Protein AF-A0A183ERB0-F1 (afdb_monomer_lite)

Foldseek 3Di:
DDDDDDDPDPDPPDPPPPPPPPPPPDQVLLVVLVCVLQVPADQVDDQDPDQFFWWKWKWFDALFDTFKIKTARQSSADDCVSRVNDFKHWAWPVSHHDDDQFQPQAPDPDRDLPDTGTWIAGNRRMIIDGRPDGGHGDDDDDVPVCVPDPPVCSRVVSLVRSVVRRVVSCVVFDWDDWDDDPRMIMTIGGD

Radius of gyration: 27.48 Å; chains: 1; bounding box: 58×86×71 Å

Structure (mmCIF, N/CA/C/O backbone):
data_AF-A0A183ERB0-F1
#
_entry.id   AF-A0A183ERB0-F1
#
loop_
_atom_site.group_PDB
_atom_site.id
_atom_site.type_symbol
_atom_site.label_atom_id
_atom_site.label_alt_id
_atom_site.label_comp_id
_atom_site.label_asym_id
_atom_site.label_entity_id
_atom_site.label_seq_id
_atom_site.pdbx_PDB_ins_code
_atom_site.Cartn_x
_atom_site.Cartn_y
_atom_site.Cartn_z
_atom_site.occupancy
_atom_site.B_iso_or_equiv
_atom_site.auth_seq_id
_atom_site.auth_comp_id
_atom_site.auth_asym_id
_atom_site.auth_atom_id
_atom_site.pdbx_PDB_model_num
ATOM 1 N N . MET A 1 1 ? 9.919 -70.212 50.934 1.00 45.69 1 MET A N 1
ATOM 2 C CA . MET A 1 1 ? 9.800 -68.763 51.203 1.00 45.69 1 MET A CA 1
ATOM 3 C C . MET A 1 1 ? 9.423 -68.079 49.900 1.00 45.69 1 MET A C 1
ATOM 5 O O . MET A 1 1 ? 10.079 -68.355 48.908 1.00 45.69 1 MET A O 1
ATOM 9 N N . GLY A 1 2 ? 8.375 -67.248 49.912 1.00 49.53 2 GLY A N 1
ATOM 10 C CA . GLY A 1 2 ? 8.016 -66.344 48.812 1.00 49.53 2 GLY A CA 1
ATOM 11 C C . GLY A 1 2 ? 6.771 -66.735 48.007 1.00 49.53 2 GLY A C 1
ATOM 12 O O . GLY A 1 2 ? 6.890 -67.055 46.834 1.00 49.53 2 GLY A O 1
ATOM 13 N N . GLN A 1 3 ? 5.574 -66.689 48.608 1.00 47.47 3 GLN A N 1
ATOM 14 C CA . GLN A 1 3 ? 4.345 -66.528 47.820 1.00 47.47 3 GLN A CA 1
ATOM 15 C C . GLN A 1 3 ? 4.243 -65.048 47.431 1.00 47.47 3 GLN A C 1
ATOM 17 O O . GLN A 1 3 ? 4.194 -64.180 48.302 1.00 47.47 3 GLN A O 1
ATOM 22 N N . SER A 1 4 ? 4.266 -64.756 46.132 1.00 46.84 4 SER A N 1
ATOM 23 C CA . SER A 1 4 ? 4.098 -63.404 45.599 1.00 46.84 4 SER A CA 1
ATOM 24 C C . SER A 1 4 ? 2.651 -62.948 45.786 1.00 46.84 4 SER A C 1
ATOM 26 O O . SER A 1 4 ? 1.748 -63.403 45.090 1.00 46.84 4 SER A O 1
ATOM 28 N N . VAL A 1 5 ? 2.433 -62.048 46.742 1.00 54.84 5 VAL A N 1
ATOM 29 C CA . VAL A 1 5 ? 1.151 -61.370 46.954 1.00 54.84 5 VAL A CA 1
ATOM 30 C C . VAL A 1 5 ? 0.999 -60.296 45.876 1.00 54.84 5 VAL A C 1
ATOM 32 O O . VAL A 1 5 ? 1.752 -59.324 45.852 1.00 54.84 5 VAL A O 1
ATOM 35 N N . VAL A 1 6 ? 0.045 -60.473 44.963 1.00 53.81 6 VAL A N 1
ATOM 36 C CA . VAL A 1 6 ? -0.300 -59.464 43.951 1.00 53.81 6 VAL A CA 1
ATOM 37 C C . VAL A 1 6 ? -1.185 -58.409 44.616 1.00 53.81 6 VAL A C 1
ATOM 39 O O . VAL A 1 6 ? -2.362 -58.647 44.875 1.00 53.81 6 VAL A O 1
ATOM 42 N N . VAL A 1 7 ? -0.613 -57.246 44.930 1.00 55.50 7 VAL A N 1
ATOM 43 C CA . VAL A 1 7 ? -1.358 -56.099 45.466 1.00 55.50 7 VAL A CA 1
ATOM 44 C C . VAL A 1 7 ? -2.024 -55.365 44.299 1.00 55.50 7 VAL A C 1
ATOM 46 O O . VAL A 1 7 ? -1.358 -54.684 43.522 1.00 55.50 7 VAL A O 1
ATOM 49 N N . LEU A 1 8 ? -3.343 -55.510 44.162 1.00 52.72 8 LEU A N 1
ATOM 50 C CA . LEU A 1 8 ? -4.163 -54.710 43.247 1.00 52.72 8 LEU A CA 1
ATOM 51 C C . LEU A 1 8 ? -4.245 -53.271 43.779 1.00 52.72 8 LEU A C 1
ATOM 53 O O . LEU A 1 8 ? -5.057 -52.961 44.648 1.00 52.72 8 LEU A O 1
ATOM 57 N N . VAL A 1 9 ? -3.383 -52.386 43.276 1.00 56.50 9 VAL A N 1
ATOM 58 C CA . VAL A 1 9 ? -3.486 -50.945 43.540 1.00 56.50 9 VAL A CA 1
ATOM 59 C C . VAL A 1 9 ? -4.636 -50.399 42.695 1.00 56.50 9 VAL A C 1
ATOM 61 O O . VAL A 1 9 ? -4.497 -50.194 41.491 1.00 56.50 9 VAL A O 1
ATOM 64 N N . LEU A 1 10 ? -5.795 -50.194 43.321 1.00 57.84 10 LEU A N 1
ATOM 65 C CA . LEU A 1 10 ? -6.912 -49.469 42.720 1.00 57.84 10 LEU A CA 1
ATOM 66 C C . LEU A 1 10 ? -6.497 -48.001 42.555 1.00 57.84 10 LEU A C 1
ATOM 68 O O . LEU A 1 10 ? -6.514 -47.233 43.515 1.00 57.84 10 LEU A O 1
ATOM 72 N N . VAL A 1 11 ? -6.089 -47.616 41.346 1.00 60.00 11 VAL A N 1
ATOM 73 C CA . VAL A 1 11 ? -5.881 -46.206 40.997 1.00 60.00 11 VAL A CA 1
ATOM 74 C C . VAL A 1 11 ? -7.259 -45.537 41.010 1.00 60.00 11 VAL A C 1
ATOM 76 O O . VAL A 1 11 ? -8.134 -45.969 40.254 1.00 60.00 11 VAL A O 1
ATOM 79 N N . PRO A 1 12 ? -7.507 -44.524 41.860 1.00 57.97 12 PRO A N 1
ATOM 80 C CA . PRO A 1 12 ? -8.784 -43.834 41.853 1.00 57.97 12 PRO A CA 1
ATOM 81 C C . PRO A 1 12 ? -8.959 -43.164 40.488 1.00 57.97 12 PRO A C 1
ATOM 83 O O . PRO A 1 12 ? -8.101 -42.398 40.048 1.00 57.97 12 PRO A O 1
ATOM 86 N N . LEU A 1 13 ? -10.064 -43.481 39.809 1.00 60.47 13 LEU A N 1
ATOM 87 C CA . LEU A 1 13 ? -10.505 -42.795 38.598 1.00 60.47 13 LEU A CA 1
ATOM 88 C C . LEU A 1 13 ?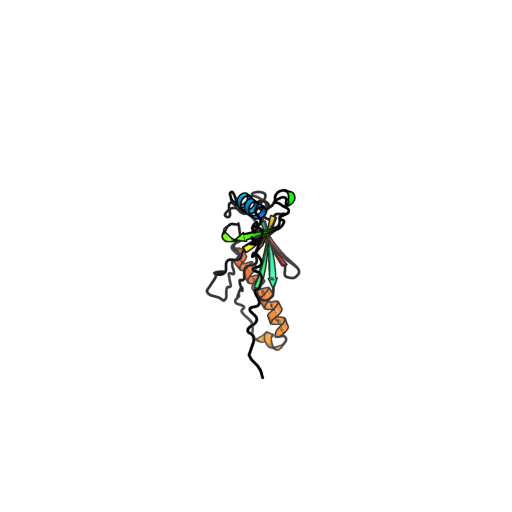 -10.775 -41.333 38.963 1.00 60.47 13 LEU A C 1
ATOM 90 O O . LEU A 1 13 ? -11.863 -40.984 39.418 1.00 60.47 13 LEU A O 1
ATOM 94 N N . VAL A 1 14 ? -9.763 -40.480 38.814 1.00 63.75 14 VAL A N 1
ATOM 95 C CA . VAL A 1 14 ? -9.941 -39.031 38.888 1.00 63.75 14 VAL A CA 1
ATOM 96 C C . VAL A 1 14 ? -10.914 -38.669 37.765 1.00 63.75 14 VAL A C 1
ATOM 98 O O . VAL A 1 14 ? -10.632 -39.009 36.611 1.00 63.75 14 VAL A O 1
ATOM 101 N N . PRO A 1 15 ? -12.063 -38.029 38.052 1.00 60.25 15 PRO A N 1
ATOM 102 C CA . PRO A 1 15 ? -12.951 -37.578 36.998 1.00 60.25 15 PRO A CA 1
ATOM 103 C C . PRO A 1 15 ? -12.151 -36.610 36.134 1.00 60.25 15 PRO A C 1
ATOM 105 O O . PRO A 1 15 ? -11.684 -35.574 36.608 1.00 60.25 15 PRO A O 1
ATOM 108 N N . MET A 1 16 ? -11.933 -37.000 34.879 1.00 61.81 16 MET A N 1
ATOM 109 C CA . MET A 1 16 ? -11.307 -36.169 33.865 1.00 61.81 16 MET A CA 1
ATOM 110 C C . MET A 1 16 ? -12.234 -34.972 33.667 1.00 61.81 16 MET A C 1
ATOM 112 O O . MET A 1 16 ? -13.206 -35.038 32.919 1.00 61.81 16 MET A O 1
ATOM 116 N N . VAL A 1 17 ? -11.992 -33.904 34.426 1.00 61.19 17 VAL A N 1
ATOM 117 C CA . VAL A 1 17 ? -12.661 -32.626 34.230 1.00 61.19 17 VAL A CA 1
ATOM 118 C C . VAL A 1 17 ? -12.329 -32.232 32.799 1.00 61.19 17 VAL A C 1
ATOM 120 O O . VAL A 1 17 ? -11.176 -31.936 32.486 1.00 61.19 17 VAL A O 1
ATOM 123 N N . LEU A 1 18 ? -13.329 -32.315 31.919 1.00 60.84 18 LEU A N 1
ATOM 124 C CA . LEU A 1 18 ? -13.285 -31.768 30.572 1.00 60.84 18 LEU A CA 1
ATOM 125 C C . LEU A 1 18 ? -13.071 -30.265 30.727 1.00 60.84 18 LEU A C 1
ATOM 127 O O . LEU A 1 18 ? -14.018 -29.488 30.828 1.00 60.84 18 LEU A O 1
ATOM 131 N N . PHE A 1 19 ? -11.806 -29.863 30.801 1.00 58.88 19 PHE A N 1
ATOM 132 C CA . PHE A 1 19 ? -11.408 -28.481 30.640 1.00 58.88 19 PHE A CA 1
ATOM 133 C C . PHE A 1 19 ? -11.658 -28.174 29.167 1.00 58.88 19 PHE A C 1
ATOM 135 O O . PHE A 1 19 ? -10.799 -28.393 28.313 1.00 58.88 19 PHE A O 1
ATOM 142 N N . ALA A 1 20 ? -12.894 -27.782 28.852 1.00 60.56 20 ALA A N 1
ATOM 143 C CA . ALA A 1 20 ? -13.205 -27.211 27.558 1.00 60.56 20 ALA A CA 1
ATOM 144 C C . ALA A 1 20 ? -12.228 -26.040 27.384 1.00 60.56 20 ALA A C 1
ATOM 146 O O . ALA A 1 20 ? -12.222 -25.145 28.239 1.00 60.56 20 ALA A O 1
ATOM 147 N N . PRO A 1 21 ? -11.345 -26.060 26.368 1.00 63.56 21 PRO A N 1
ATOM 148 C CA . PRO A 1 21 ? -10.494 -24.912 26.121 1.00 63.56 21 PRO A CA 1
ATOM 149 C C . PRO A 1 21 ? -11.417 -23.697 25.985 1.00 63.56 21 PRO A C 1
ATOM 151 O O . PRO A 1 21 ? -12.475 -23.827 25.355 1.00 63.56 21 PRO A O 1
ATOM 154 N N . PRO A 1 22 ? -11.083 -22.552 26.611 1.00 63.12 22 PRO A N 1
ATOM 155 C CA . PRO A 1 22 ? -11.877 -21.347 26.442 1.00 63.12 22 PRO A CA 1
ATOM 156 C C . PRO A 1 22 ? -12.065 -21.144 24.945 1.00 63.12 22 PRO A C 1
ATOM 158 O O . PRO A 1 22 ? -11.090 -21.225 24.192 1.00 63.12 22 PRO A O 1
ATOM 161 N N . ALA A 1 23 ? -13.325 -20.987 24.527 1.00 60.03 23 ALA A N 1
ATOM 162 C CA . ALA A 1 23 ? -13.670 -20.742 23.140 1.00 60.03 23 ALA A CA 1
ATOM 163 C C . ALA A 1 23 ? -12.707 -19.676 22.622 1.00 60.03 23 ALA A C 1
ATOM 165 O O . ALA A 1 23 ? -12.628 -18.579 23.179 1.00 60.03 23 ALA A O 1
ATOM 166 N N . ALA A 1 24 ? -11.895 -20.049 21.635 1.00 54.28 24 ALA A N 1
ATOM 167 C CA . ALA A 1 24 ? -10.991 -19.120 21.000 1.00 54.28 24 ALA A CA 1
ATOM 168 C C . ALA A 1 24 ? -11.877 -18.103 20.283 1.00 54.28 24 ALA A C 1
ATOM 170 O O . ALA A 1 24 ? -12.305 -18.333 19.153 1.00 54.28 24 ALA A O 1
ATOM 171 N N . ASN A 1 25 ? -12.198 -17.003 20.965 1.00 58.84 25 ASN A N 1
ATOM 172 C CA . ASN A 1 25 ? -12.694 -15.810 20.315 1.00 58.84 25 ASN A CA 1
ATOM 173 C C 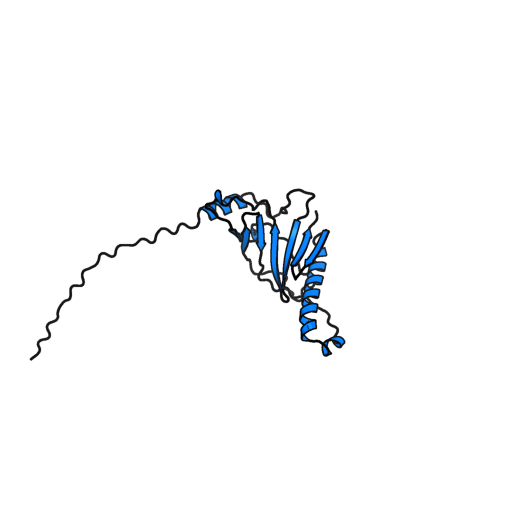. ASN A 1 25 ? -11.573 -15.389 19.366 1.00 58.84 25 ASN A C 1
ATOM 175 O O . ASN A 1 25 ? -10.609 -14.733 19.762 1.00 58.84 25 ASN A O 1
ATOM 179 N N . GLY A 1 26 ? -11.683 -15.804 18.101 1.00 60.94 26 GLY A N 1
ATOM 180 C CA . GLY A 1 26 ? -11.059 -15.060 17.020 1.00 60.94 26 GLY A CA 1
ATOM 181 C C . GLY A 1 26 ? -11.400 -13.587 17.230 1.00 60.94 26 GLY A C 1
ATOM 182 O O . GLY A 1 26 ? -12.458 -13.275 17.775 1.00 60.94 26 GLY A O 1
ATOM 183 N N . ASN A 1 27 ? -10.472 -12.693 16.901 1.00 77.19 27 ASN A N 1
ATOM 184 C CA . ASN A 1 27 ? -10.635 -11.268 17.159 1.00 77.19 27 ASN A CA 1
ATOM 185 C C . ASN A 1 27 ? -11.832 -10.720 16.351 1.00 77.19 27 ASN A C 1
ATOM 187 O O . ASN A 1 27 ? -11.671 -10.283 15.212 1.00 77.19 27 ASN A O 1
ATOM 191 N N . GLU A 1 28 ? -13.035 -10.820 16.921 1.00 87.44 28 GLU A N 1
ATOM 192 C CA . GLU A 1 28 ? -14.315 -10.486 16.291 1.00 87.44 28 GLU A CA 1
ATOM 193 C C . GLU A 1 28 ? -14.345 -9.009 15.899 1.00 87.44 28 GLU A C 1
ATOM 195 O O . GLU A 1 28 ? -14.844 -8.654 14.834 1.00 87.44 28 GLU A O 1
ATOM 200 N N . ASP A 1 29 ? -13.694 -8.157 16.694 1.00 89.38 29 ASP A N 1
ATOM 201 C CA . ASP A 1 29 ? -13.529 -6.739 16.392 1.00 89.38 29 ASP A CA 1
ATOM 202 C C . ASP A 1 29 ? -12.700 -6.510 15.121 1.00 89.38 29 ASP A C 1
ATOM 204 O O . ASP A 1 29 ? -13.053 -5.661 14.301 1.00 89.38 29 ASP A O 1
ATOM 208 N N . ALA A 1 30 ? -11.629 -7.287 14.913 1.00 88.56 30 ALA A N 1
ATOM 209 C CA . ALA A 1 30 ? -10.817 -7.208 13.696 1.00 88.56 30 ALA A CA 1
ATOM 210 C C . ALA A 1 30 ? -11.561 -7.748 12.468 1.00 88.56 30 ALA A C 1
ATOM 212 O O . ALA A 1 30 ? -11.394 -7.217 11.371 1.00 88.56 30 ALA A O 1
ATOM 213 N N . LYS A 1 31 ? -12.396 -8.779 12.647 1.00 91.44 31 LYS A N 1
ATOM 214 C CA . LYS A 1 31 ? -13.271 -9.288 11.585 1.00 91.44 31 LYS A CA 1
ATOM 215 C C . LYS A 1 31 ? -14.304 -8.238 11.179 1.00 91.44 31 LYS A C 1
ATOM 217 O O . LYS A 1 31 ? -14.416 -7.925 10.001 1.00 91.44 31 LYS A O 1
ATOM 222 N N . ARG A 1 32 ? -14.999 -7.649 12.152 1.00 93.38 32 ARG A N 1
ATOM 223 C CA . ARG A 1 32 ? -15.969 -6.579 11.902 1.00 93.38 32 ARG A CA 1
ATOM 224 C C . ARG A 1 32 ? -15.316 -5.386 11.204 1.00 93.38 32 ARG A C 1
ATOM 226 O O . ARG A 1 32 ? -15.845 -4.902 10.215 1.00 93.38 32 ARG A O 1
ATOM 233 N N . LEU A 1 33 ? -14.135 -4.963 11.669 1.00 93.88 33 LEU A N 1
ATOM 234 C CA . LEU A 1 33 ? -13.357 -3.898 11.030 1.00 93.88 33 LEU A CA 1
ATOM 235 C C . LEU A 1 33 ? -13.035 -4.215 9.564 1.00 93.88 33 LEU A C 1
ATOM 237 O O . LEU A 1 33 ? -13.148 -3.347 8.702 1.00 93.88 33 LEU A O 1
ATOM 241 N N . TYR A 1 34 ? -12.606 -5.446 9.289 1.00 93.25 34 TYR A N 1
ATOM 242 C CA . TYR A 1 34 ? -12.294 -5.898 7.938 1.00 93.25 34 TYR A CA 1
ATOM 243 C C . TYR A 1 34 ? -13.509 -5.781 7.013 1.00 93.25 34 TYR A C 1
ATOM 245 O O . TYR A 1 34 ? -13.401 -5.212 5.925 1.00 93.25 34 TYR A O 1
ATOM 253 N N . ASP A 1 35 ? -14.657 -6.284 7.464 1.00 93.06 35 ASP A N 1
ATOM 254 C CA . ASP A 1 35 ? -15.897 -6.265 6.693 1.00 93.06 35 ASP A CA 1
ATOM 255 C C . ASP A 1 35 ? -16.388 -4.819 6.470 1.00 93.06 35 ASP A C 1
ATOM 257 O O . ASP A 1 35 ? -16.692 -4.441 5.335 1.00 93.06 35 ASP A O 1
ATOM 261 N N . ASP A 1 36 ? -16.364 -3.977 7.508 1.00 93.00 36 ASP A N 1
ATOM 262 C CA . ASP A 1 36 ? -16.796 -2.573 7.445 1.00 93.00 36 ASP A CA 1
ATOM 263 C C . ASP A 1 36 ? -15.926 -1.725 6.502 1.00 93.00 36 ASP A C 1
ATOM 265 O O . ASP A 1 36 ? -16.443 -0.895 5.747 1.00 93.00 36 ASP A O 1
ATOM 269 N N . LEU A 1 37 ? -14.603 -1.932 6.506 1.00 92.44 37 LEU A N 1
ATOM 270 C CA . LEU A 1 37 ? -13.686 -1.190 5.636 1.00 92.44 37 LEU A CA 1
ATOM 271 C C . LEU A 1 37 ? -13.785 -1.626 4.171 1.00 92.44 37 LEU A C 1
ATOM 273 O O . LEU A 1 37 ? -13.677 -0.785 3.276 1.00 92.44 37 LEU A O 1
ATOM 277 N N . LEU A 1 38 ? -13.967 -2.924 3.905 1.00 92.50 38 LEU A N 1
ATOM 278 C CA . LEU A 1 38 ? -13.846 -3.472 2.552 1.00 92.50 38 LEU A CA 1
ATOM 279 C C . LEU A 1 38 ? -15.170 -3.586 1.794 1.00 92.50 38 LEU A C 1
ATOM 281 O O . LEU A 1 38 ? -15.139 -3.599 0.564 1.00 92.50 38 LEU A O 1
ATOM 285 N N . VAL A 1 39 ? -16.326 -3.595 2.470 1.00 90.00 39 VAL A N 1
ATOM 286 C CA . VAL A 1 39 ? -17.644 -3.766 1.821 1.00 90.00 39 VAL A CA 1
ATOM 287 C C . VAL A 1 39 ? -17.912 -2.757 0.694 1.00 90.00 39 VAL A C 1
ATOM 289 O O . VAL A 1 39 ? -18.481 -3.111 -0.335 1.00 90.00 39 VAL A O 1
ATOM 292 N N . ASN A 1 40 ? -17.458 -1.510 0.850 1.00 86.69 40 ASN A N 1
ATOM 293 C CA . ASN A 1 40 ? -17.642 -0.431 -0.131 1.00 86.69 40 ASN A CA 1
ATOM 294 C C . ASN A 1 40 ? -16.318 0.069 -0.729 1.00 86.69 40 ASN A C 1
ATOM 296 O O . ASN A 1 40 ? -16.262 1.133 -1.360 1.00 86.69 40 ASN A O 1
ATOM 300 N N . TYR A 1 41 ? -15.231 -0.675 -0.528 1.00 91.94 41 TYR A N 1
ATOM 301 C CA . TYR A 1 41 ? -13.925 -0.275 -1.018 1.00 91.94 41 TYR A CA 1
ATOM 302 C C . TYR A 1 41 ? -13.776 -0.612 -2.505 1.00 91.94 41 TYR A C 1
ATOM 304 O O . TYR A 1 41 ? -13.778 -1.767 -2.923 1.00 91.94 41 TYR A O 1
ATOM 312 N N . ASN A 1 42 ? -13.613 0.417 -3.338 1.00 89.62 42 ASN A N 1
ATOM 313 C CA . ASN A 1 42 ? -13.355 0.232 -4.762 1.00 89.62 42 ASN A CA 1
ATOM 314 C C . ASN A 1 42 ? -11.848 0.259 -5.045 1.00 89.62 42 ASN A C 1
ATOM 316 O O . ASN A 1 42 ? -11.264 1.336 -5.183 1.00 89.62 42 ASN A O 1
ATOM 320 N N . LYS A 1 43 ? -11.251 -0.923 -5.223 1.00 88.50 43 LYS A N 1
ATOM 321 C CA . LYS A 1 43 ? -9.820 -1.093 -5.525 1.00 88.50 43 LYS A CA 1
ATOM 322 C C . LYS A 1 43 ? -9.347 -0.497 -6.848 1.00 88.50 43 LYS A C 1
ATOM 324 O O . LYS A 1 43 ? -8.156 -0.303 -7.030 1.00 88.50 43 LYS A O 1
ATOM 329 N N . HIS A 1 44 ? -10.249 -0.187 -7.779 1.00 86.12 44 HIS A N 1
ATOM 330 C CA . HIS A 1 44 ? -9.892 0.461 -9.047 1.00 86.12 44 HIS A CA 1
ATOM 331 C C . HIS A 1 44 ? -9.789 1.985 -8.911 1.00 86.12 44 HIS A C 1
ATOM 333 O O . HIS A 1 44 ? -9.372 2.677 -9.841 1.00 86.12 44 HIS A O 1
ATOM 339 N N . ARG A 1 45 ? -10.182 2.539 -7.758 1.00 84.94 45 ARG A N 1
ATOM 340 C CA . ARG A 1 45 ? -10.095 3.968 -7.469 1.00 84.94 45 ARG A CA 1
ATOM 341 C C . ARG A 1 45 ? -8.860 4.236 -6.623 1.00 84.94 45 ARG A C 1
ATOM 343 O O . ARG A 1 45 ? -8.732 3.730 -5.518 1.00 84.94 45 ARG A O 1
ATOM 350 N N . ARG A 1 46 ? -8.004 5.119 -7.129 1.00 84.38 46 ARG A N 1
ATOM 351 C CA . ARG A 1 46 ? -6.820 5.605 -6.423 1.00 84.38 46 ARG A CA 1
ATOM 352 C C . ARG A 1 46 ? -7.187 6.227 -5.059 1.00 84.38 46 ARG A C 1
ATOM 354 O O . ARG A 1 46 ? -8.190 6.952 -4.987 1.00 84.38 46 ARG A O 1
ATOM 361 N N . PRO A 1 47 ? -6.370 6.027 -4.012 1.00 84.88 47 PRO A N 1
ATOM 362 C CA . PRO A 1 47 ? -6.594 6.592 -2.687 1.00 84.88 47 PRO A CA 1
ATOM 363 C C . PRO A 1 47 ? -6.174 8.065 -2.618 1.00 84.88 47 PRO A C 1
ATOM 365 O O . P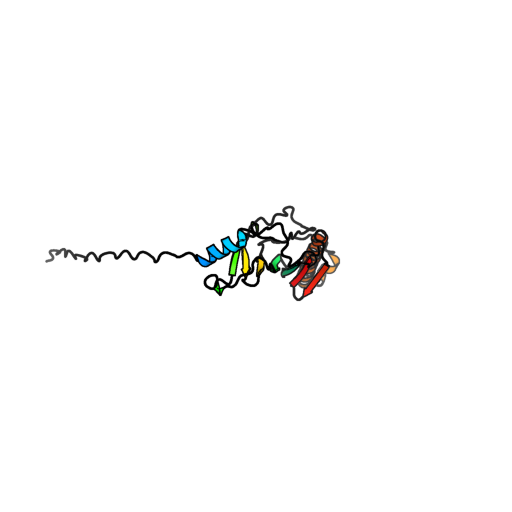RO A 1 47 ? -5.137 8.430 -2.076 1.00 84.88 47 PRO A O 1
ATOM 368 N N . THR A 1 48 ? -6.979 8.939 -3.219 1.00 82.44 48 THR A N 1
ATOM 369 C CA . THR A 1 48 ? -6.769 10.395 -3.180 1.00 82.44 48 THR A CA 1
ATOM 370 C C . THR A 1 48 ? -7.884 11.086 -2.405 1.00 82.44 48 THR A C 1
ATOM 372 O O . THR A 1 48 ? -9.050 10.751 -2.637 1.00 82.44 48 THR A O 1
ATOM 375 N N . PRO A 1 49 ? -7.582 12.127 -1.603 1.00 76.94 49 PRO A N 1
ATOM 376 C CA . PRO A 1 49 ? -8.613 12.958 -0.977 1.00 76.94 49 PRO A CA 1
ATOM 377 C C . PRO A 1 49 ? -9.472 13.714 -2.005 1.00 76.94 49 PRO A C 1
ATOM 379 O O . PRO A 1 49 ? -10.594 14.109 -1.711 1.00 76.94 49 PRO A O 1
ATOM 382 N N . GLY A 1 50 ? -8.960 13.917 -3.223 1.00 79.00 50 GLY A N 1
ATOM 383 C CA . GLY A 1 50 ? -9.669 14.608 -4.292 1.00 79.00 50 GLY A CA 1
ATOM 384 C C . GLY A 1 50 ? -9.009 14.423 -5.662 1.00 79.00 50 GLY A C 1
ATOM 385 O O . GLY A 1 50 ? -7.884 13.937 -5.751 1.00 79.00 50 GLY A O 1
ATOM 386 N N . PRO A 1 51 ? -9.682 14.839 -6.747 1.00 73.56 51 PRO A N 1
ATOM 387 C CA . PRO A 1 51 ? -9.282 14.538 -8.125 1.00 73.56 51 PRO A CA 1
ATOM 388 C C . PRO A 1 51 ? -8.006 15.247 -8.609 1.00 73.56 51 PRO A C 1
ATOM 390 O O . PRO A 1 51 ? -7.461 14.854 -9.639 1.00 73.56 51 PRO A O 1
ATOM 393 N N . ASN A 1 52 ? -7.551 16.285 -7.901 1.00 80.38 52 ASN A N 1
ATOM 394 C CA . ASN A 1 52 ? -6.368 17.082 -8.250 1.00 80.38 52 ASN A CA 1
ATOM 395 C C . ASN A 1 52 ? -5.195 16.871 -7.278 1.00 80.38 52 ASN A C 1
ATOM 397 O O . ASN A 1 52 ? -4.197 17.582 -7.363 1.00 80.38 52 ASN A O 1
ATOM 401 N N . ILE A 1 53 ? -5.314 15.924 -6.343 1.00 79.00 53 ILE A N 1
ATOM 402 C CA . ILE A 1 53 ? -4.279 15.652 -5.345 1.00 79.00 53 ILE A CA 1
ATOM 403 C C . ILE A 1 53 ? -3.521 14.393 -5.775 1.00 79.00 53 ILE A C 1
ATOM 405 O O . ILE A 1 53 ? -4.154 13.360 -6.005 1.00 79.00 53 ILE A O 1
ATOM 409 N N . PRO A 1 54 ? -2.187 14.449 -5.909 1.00 77.38 54 PRO A N 1
ATOM 410 C CA . PRO A 1 54 ? -1.403 13.277 -6.264 1.00 77.38 54 PRO A CA 1
ATOM 411 C C . PRO A 1 54 ? -1.246 12.318 -5.077 1.00 77.38 54 PRO A C 1
ATOM 413 O O . PRO A 1 54 ? -1.242 12.740 -3.920 1.00 77.38 54 PRO A O 1
ATOM 416 N N . VAL A 1 55 ? -1.052 11.027 -5.362 1.00 82.19 55 VAL A N 1
ATOM 417 C CA . VAL A 1 55 ? -0.694 10.037 -4.329 1.00 82.19 55 VAL A CA 1
ATOM 418 C C . VAL A 1 55 ? 0.813 9.958 -4.207 1.00 82.19 55 VAL A C 1
ATOM 420 O O . VAL A 1 55 ? 1.517 9.878 -5.212 1.00 82.19 55 VAL A O 1
ATOM 423 N N . THR A 1 56 ? 1.307 9.963 -2.973 1.00 82.44 56 THR A N 1
ATOM 424 C CA . THR A 1 56 ? 2.726 9.748 -2.688 1.00 82.44 56 THR A CA 1
ATOM 425 C C . THR A 1 56 ? 2.943 8.304 -2.261 1.00 82.44 56 THR A C 1
ATOM 427 O O . THR A 1 56 ? 2.378 7.861 -1.265 1.00 82.44 56 THR A O 1
ATOM 430 N N . ILE A 1 57 ? 3.783 7.596 -3.005 1.00 84.25 57 ILE A N 1
ATOM 431 C CA . ILE A 1 57 ? 4.227 6.234 -2.724 1.00 84.25 57 ILE A CA 1
ATOM 432 C C . ILE A 1 57 ? 5.683 6.307 -2.285 1.00 84.25 57 ILE A C 1
ATOM 434 O O . ILE A 1 57 ? 6.501 6.967 -2.920 1.00 84.25 57 ILE A O 1
ATOM 438 N N . LYS A 1 58 ? 6.025 5.625 -1.202 1.00 83.00 58 LYS A N 1
ATOM 439 C CA . LYS A 1 58 ? 7.388 5.490 -0.704 1.00 83.00 58 LYS A CA 1
ATOM 440 C C . LYS A 1 58 ? 7.833 4.051 -0.920 1.00 83.00 58 LYS A C 1
ATOM 442 O O . LYS A 1 58 ? 7.253 3.126 -0.372 1.00 83.00 58 LYS A O 1
ATOM 447 N N . LEU A 1 59 ? 8.865 3.877 -1.724 1.00 78.06 59 LEU A N 1
ATOM 448 C CA . LEU A 1 59 ? 9.509 2.611 -2.016 1.00 78.06 59 LEU A CA 1
ATOM 449 C C . LEU A 1 59 ? 10.808 2.549 -1.222 1.00 78.06 59 LEU A C 1
ATOM 451 O O . LEU A 1 59 ? 11.678 3.409 -1.366 1.00 78.06 59 LEU A O 1
ATOM 455 N N . LYS A 1 60 ? 10.966 1.536 -0.381 1.00 75.94 60 LYS A N 1
ATOM 456 C CA . LYS A 1 60 ? 12.223 1.280 0.314 1.00 75.94 60 LYS A CA 1
ATOM 457 C C . LYS A 1 60 ? 13.000 0.217 -0.434 1.00 75.94 60 LYS A C 1
ATOM 459 O O . LYS A 1 60 ? 12.528 -0.904 -0.623 1.00 75.94 60 LYS A O 1
ATOM 464 N N . LEU A 1 61 ? 14.206 0.577 -0.844 1.00 70.62 61 LEU A N 1
ATOM 465 C CA . LEU A 1 61 ? 15.062 -0.262 -1.666 1.00 70.62 61 LEU A CA 1
ATOM 466 C C . LEU A 1 61 ? 16.230 -0.794 -0.837 1.00 70.62 61 LEU A C 1
ATOM 468 O O . LEU A 1 61 ? 16.806 -0.081 -0.015 1.00 70.62 61 LEU A O 1
ATOM 472 N N . ARG A 1 62 ? 16.623 -2.042 -1.086 1.00 65.50 62 ARG A N 1
ATOM 473 C CA . ARG A 1 62 ? 17.953 -2.555 -0.740 1.00 65.50 62 ARG A CA 1
ATOM 474 C C . ARG A 1 62 ? 18.636 -3.060 -1.995 1.00 65.50 62 ARG A C 1
ATOM 476 O O . ARG A 1 62 ? 18.018 -3.227 -3.038 1.00 65.50 62 ARG A O 1
ATOM 483 N N . LEU A 1 63 ? 19.933 -3.306 -1.863 1.00 58.00 63 LEU A N 1
ATOM 484 C CA . LEU A 1 63 ? 20.824 -3.641 -2.964 1.00 58.00 63 LEU A CA 1
ATOM 485 C C . LEU A 1 63 ? 20.305 -4.756 -3.892 1.00 58.00 63 LEU A C 1
ATOM 487 O O . LEU A 1 63 ? 20.590 -4.729 -5.081 1.00 58.00 63 LEU A O 1
ATOM 491 N N . SER A 1 64 ? 19.546 -5.714 -3.361 1.00 58.66 64 SER A N 1
ATOM 492 C CA . SER A 1 64 ? 19.036 -6.867 -4.104 1.00 58.66 64 SER A CA 1
ATOM 493 C C . SER A 1 64 ? 17.547 -6.804 -4.464 1.00 58.66 64 SER A C 1
ATOM 495 O O . SER A 1 64 ? 17.108 -7.646 -5.241 1.00 58.66 64 SER A O 1
ATOM 497 N N . GLN A 1 65 ? 16.755 -5.884 -3.890 1.00 62.38 65 GLN A N 1
ATOM 498 C CA . GLN A 1 65 ? 15.289 -5.911 -4.020 1.00 62.38 65 GLN A CA 1
ATOM 499 C C . GLN A 1 65 ? 14.586 -4.629 -3.531 1.00 62.38 65 GLN A C 1
ATOM 501 O O . GLN A 1 65 ? 15.104 -3.893 -2.684 1.00 62.38 65 GLN A O 1
ATOM 506 N N . ILE A 1 66 ? 13.361 -4.407 -4.021 1.00 66.12 66 ILE A N 1
ATOM 507 C CA . ILE A 1 66 ? 12.368 -3.550 -3.353 1.00 66.12 66 ILE A CA 1
ATOM 508 C C . ILE A 1 66 ? 11.874 -4.320 -2.130 1.00 66.12 66 ILE A C 1
ATOM 510 O O . ILE A 1 66 ? 11.627 -5.516 -2.235 1.00 66.12 66 ILE A O 1
ATOM 514 N N . ILE A 1 67 ? 11.778 -3.665 -0.977 1.00 69.81 67 ILE A N 1
ATOM 515 C CA . ILE A 1 67 ? 11.368 -4.340 0.262 1.00 69.81 67 ILE A CA 1
ATOM 516 C C . ILE A 1 67 ? 10.013 -3.843 0.718 1.00 69.81 67 ILE A C 1
ATOM 518 O O . ILE A 1 67 ? 9.134 -4.658 0.958 1.00 69.81 67 ILE A O 1
ATOM 522 N N . ASP A 1 68 ? 9.827 -2.523 0.754 1.00 79.81 68 ASP A N 1
ATOM 523 C CA . ASP A 1 68 ? 8.620 -1.943 1.334 1.00 79.81 68 ASP A CA 1
ATOM 524 C C . ASP A 1 68 ? 8.004 -0.989 0.308 1.00 79.81 68 ASP A C 1
ATOM 526 O O . ASP A 1 68 ? 8.676 -0.079 -0.187 1.00 79.81 68 ASP A O 1
ATOM 530 N N . VAL A 1 69 ? 6.726 -1.182 -0.005 1.00 83.44 69 VAL A N 1
ATOM 531 C CA . VAL A 1 69 ? 5.892 -0.237 -0.748 1.00 83.44 69 VAL A CA 1
ATOM 532 C C . VAL A 1 69 ? 4.915 0.369 0.244 1.00 83.44 69 VAL A C 1
ATOM 534 O O . VAL A 1 69 ? 4.060 -0.330 0.776 1.00 83.44 69 VAL A O 1
ATOM 537 N N . VAL A 1 70 ? 5.044 1.666 0.503 1.00 88.44 70 VAL A N 1
ATOM 538 C CA . VAL A 1 70 ? 4.249 2.370 1.511 1.00 88.44 70 VAL A CA 1
ATOM 539 C C . VAL A 1 70 ? 3.456 3.491 0.858 1.00 88.44 70 VAL A C 1
ATOM 541 O O . VAL A 1 70 ? 4.020 4.327 0.152 1.00 88.44 70 VAL A O 1
ATOM 544 N N . TRP A 1 71 ? 2.154 3.550 1.102 1.00 90.44 71 TRP A N 1
ATOM 545 C CA . TRP A 1 71 ? 1.302 4.669 0.695 1.00 90.44 71 TRP A CA 1
ATOM 546 C C . TRP A 1 71 ? 0.280 4.984 1.785 1.00 90.44 71 TRP A C 1
ATOM 548 O O . TRP A 1 71 ? 0.102 4.217 2.725 1.00 90.44 71 TRP A O 1
ATOM 558 N N . ILE A 1 72 ? -0.373 6.137 1.667 1.00 90.62 72 ILE A N 1
ATOM 559 C CA . ILE A 1 72 ? -1.473 6.518 2.554 1.00 90.62 72 ILE A CA 1
ATOM 560 C C . ILE A 1 72 ? -2.790 6.332 1.807 1.00 90.62 72 ILE A C 1
ATOM 562 O O . ILE A 1 72 ? -2.972 6.890 0.722 1.00 90.62 72 ILE A O 1
ATOM 566 N N . ASP A 1 73 ? -3.701 5.575 2.406 1.00 91.50 73 ASP A N 1
ATOM 567 C CA . ASP A 1 73 ? -5.090 5.453 1.997 1.00 91.50 73 ASP A CA 1
ATOM 568 C C . ASP A 1 73 ? -6.036 5.887 3.116 1.00 91.50 73 ASP A C 1
ATOM 570 O O . ASP A 1 73 ? -6.363 5.138 4.035 1.00 91.50 73 ASP A O 1
ATOM 574 N N . ASN A 1 74 ? -6.541 7.113 2.990 1.00 89.44 74 ASN A N 1
ATOM 575 C CA . ASN A 1 74 ? -7.471 7.692 3.956 1.00 89.44 74 ASN A CA 1
ATOM 576 C C . ASN A 1 74 ? -8.787 6.906 4.077 1.00 89.44 74 ASN A C 1
ATOM 578 O O . ASN A 1 74 ? -9.464 7.028 5.095 1.00 89.44 74 ASN A O 1
ATOM 582 N N . LYS A 1 75 ? -9.178 6.121 3.061 1.00 90.00 75 LYS A N 1
ATOM 583 C CA . LYS A 1 75 ? -10.397 5.299 3.125 1.00 90.00 75 LYS A CA 1
ATOM 584 C C . LYS A 1 75 ? -10.225 4.061 3.995 1.00 90.00 75 LYS A C 1
ATOM 586 O O . LYS A 1 75 ? -11.222 3.492 4.418 1.00 90.00 75 LYS A O 1
ATOM 591 N N . LEU A 1 76 ? -8.983 3.659 4.247 1.00 92.31 76 LEU A N 1
ATOM 592 C CA . LEU A 1 76 ? -8.624 2.515 5.080 1.00 92.31 76 LEU A CA 1
ATOM 593 C C . LEU A 1 76 ? -8.190 2.963 6.486 1.00 92.31 76 LEU A C 1
ATOM 595 O O . LEU A 1 76 ? -7.426 2.266 7.143 1.00 92.31 76 LEU A O 1
ATOM 599 N N . SER A 1 77 ? -8.656 4.131 6.939 1.00 93.31 77 SER A N 1
ATOM 600 C CA . SER A 1 77 ? -8.400 4.654 8.285 1.00 93.31 77 SER A CA 1
ATOM 601 C C . SER A 1 77 ? -9.579 4.375 9.220 1.00 93.31 77 SER A C 1
ATOM 603 O O . SER A 1 77 ? -10.734 4.355 8.791 1.00 93.31 77 SER A O 1
ATOM 605 N N . TRP A 1 78 ? -9.301 4.149 10.504 1.00 94.31 78 TRP A N 1
ATOM 606 C CA . TRP A 1 78 ? -10.326 3.910 11.525 1.00 94.31 78 TRP A CA 1
ATOM 607 C C . TRP A 1 78 ? -9.857 4.380 12.908 1.00 94.31 78 TRP A C 1
ATOM 609 O O . TRP A 1 78 ? -8.668 4.596 13.133 1.00 94.31 78 TRP A O 1
ATOM 619 N N . ASP A 1 79 ? -10.786 4.529 13.859 1.00 95.44 79 ASP A N 1
ATOM 620 C CA . ASP A 1 79 ? -10.440 4.758 15.270 1.00 95.44 79 ASP A CA 1
ATOM 621 C C . ASP A 1 79 ? -10.286 3.401 15.986 1.00 95.44 79 ASP A C 1
ATOM 623 O O . ASP A 1 79 ? -11.273 2.663 16.093 1.00 95.44 79 ASP A O 1
ATOM 627 N N . PRO A 1 80 ? -9.095 3.052 16.516 1.00 94.44 80 PRO A N 1
ATOM 628 C CA . PRO A 1 80 ? -8.889 1.815 17.269 1.00 94.44 80 PRO A CA 1
ATOM 629 C C . PRO A 1 80 ? -9.877 1.639 18.426 1.00 94.44 80 PRO A C 1
ATOM 631 O O . PRO A 1 80 ? -10.259 0.515 18.746 1.00 94.44 80 PRO A O 1
ATOM 634 N N . ARG A 1 81 ? -10.340 2.737 19.041 1.00 93.31 81 ARG A N 1
ATOM 635 C CA . ARG A 1 81 ? -11.276 2.690 20.177 1.00 93.31 81 ARG A CA 1
ATOM 636 C C . ARG A 1 81 ? -12.639 2.114 19.803 1.00 93.31 81 ARG A C 1
ATOM 638 O O . ARG A 1 81 ? -13.298 1.535 20.659 1.00 93.31 81 ARG A O 1
ATOM 645 N N . SER A 1 82 ? -13.049 2.240 18.543 1.00 92.69 82 SER A N 1
ATOM 646 C CA . SER A 1 82 ? -14.318 1.696 18.055 1.00 92.69 82 SER A CA 1
ATOM 647 C C . SER A 1 82 ? -14.265 0.188 17.801 1.00 92.69 82 SER A C 1
ATOM 649 O O . SER A 1 82 ? -15.318 -0.441 17.769 1.00 92.69 82 SER A O 1
ATOM 651 N N . TYR A 1 83 ? -13.072 -0.398 17.656 1.00 92.00 83 TYR A N 1
ATOM 652 C CA . TYR A 1 83 ? -12.858 -1.799 17.267 1.00 92.00 83 TYR A CA 1
ATOM 653 C C . TYR A 1 83 ? -11.928 -2.521 18.248 1.00 92.00 83 TYR A C 1
ATOM 655 O O . TYR A 1 83 ? -10.911 -3.080 17.850 1.00 92.00 83 TYR A O 1
ATOM 663 N N . GLY A 1 84 ? -12.221 -2.452 19.549 1.00 88.88 84 GLY A N 1
ATOM 664 C CA . GLY A 1 84 ? -11.503 -3.246 20.557 1.00 88.88 84 GLY A CA 1
ATOM 665 C C . GLY A 1 84 ? -10.006 -2.928 20.698 1.00 88.88 84 GLY A C 1
ATOM 666 O O . GLY A 1 84 ? -9.243 -3.750 21.197 1.00 88.88 84 GLY A O 1
ATOM 667 N N . GLY A 1 85 ? -9.555 -1.752 20.248 1.00 91.62 85 GLY A N 1
ATOM 668 C CA . GLY A 1 85 ? -8.145 -1.354 20.264 1.00 91.62 85 GLY A CA 1
ATOM 669 C C . GLY A 1 85 ? -7.320 -1.882 19.087 1.00 91.62 85 GLY A C 1
ATOM 670 O O . GLY A 1 85 ? -6.093 -1.780 19.121 1.00 91.62 85 GLY A O 1
ATOM 671 N N . VAL A 1 86 ? -7.952 -2.427 18.042 1.00 92.31 86 VAL A N 1
ATOM 672 C CA . VAL A 1 86 ? -7.250 -2.888 16.835 1.00 92.31 86 VAL A CA 1
ATOM 673 C C . VAL A 1 86 ? -6.561 -1.700 16.165 1.00 92.31 86 VAL A C 1
ATOM 675 O O . VAL A 1 86 ? -7.215 -0.769 15.708 1.00 92.31 86 VAL A O 1
ATOM 678 N N . SER A 1 87 ? -5.231 -1.718 16.110 1.00 93.00 87 SER A N 1
ATOM 679 C CA . SER A 1 87 ? -4.409 -0.655 15.508 1.00 93.00 87 SER A CA 1
ATOM 680 C C . SER A 1 87 ? -3.821 -1.036 14.150 1.00 93.00 87 SER A C 1
ATOM 682 O O . SER A 1 87 ? -3.375 -0.161 13.405 1.00 93.00 87 SER A O 1
ATOM 684 N N . VAL A 1 88 ? -3.821 -2.333 13.832 1.00 94.25 88 VAL A N 1
ATOM 685 C CA . VAL A 1 88 ? -3.250 -2.911 12.615 1.00 94.25 88 VAL A CA 1
ATOM 686 C C . VAL A 1 88 ? -4.188 -3.983 12.068 1.00 94.25 88 VAL A C 1
ATOM 688 O O . VAL A 1 88 ? -4.694 -4.811 12.825 1.00 94.25 88 VAL A O 1
ATOM 691 N N . LEU A 1 89 ? -4.380 -3.985 10.751 1.00 93.94 89 LEU A N 1
ATOM 692 C CA . LEU A 1 89 ? -5.191 -4.945 10.015 1.00 93.94 89 LEU A CA 1
ATOM 693 C C . LEU A 1 89 ? -4.377 -5.556 8.868 1.00 93.94 89 LEU A C 1
ATOM 695 O O . LEU A 1 89 ? -3.655 -4.854 8.163 1.00 93.94 89 LEU A O 1
ATOM 699 N N . TYR A 1 90 ? -4.514 -6.864 8.657 1.00 92.75 90 TYR A N 1
ATOM 700 C CA . TYR A 1 90 ? -3.854 -7.574 7.561 1.00 92.75 90 TYR A CA 1
ATOM 701 C C . TYR A 1 90 ? -4.865 -7.916 6.473 1.00 92.75 90 TYR A C 1
ATOM 703 O O . TYR A 1 90 ? -5.798 -8.680 6.720 1.00 92.75 90 TYR A O 1
ATOM 711 N N . VAL A 1 91 ? -4.655 -7.396 5.266 1.00 91.69 91 VAL A N 1
ATOM 712 C CA . VAL A 1 91 ? -5.591 -7.552 4.145 1.00 91.69 91 VAL A CA 1
ATOM 713 C C . VAL A 1 91 ? -4.859 -8.113 2.926 1.00 91.69 91 VAL A C 1
ATOM 715 O O . VAL A 1 91 ? -3.744 -7.675 2.640 1.00 91.69 91 VAL A O 1
ATOM 718 N N . PRO A 1 92 ? -5.425 -9.090 2.197 1.00 90.56 92 PRO A N 1
ATOM 719 C CA . PRO A 1 92 ? -4.864 -9.528 0.920 1.00 90.56 92 PRO A CA 1
ATOM 720 C C . PRO A 1 92 ? -4.757 -8.357 -0.066 1.00 90.56 92 PRO A C 1
ATOM 722 O O . PRO A 1 92 ? -5.701 -7.578 -0.215 1.00 90.56 92 PRO A O 1
ATOM 725 N N . TYR A 1 93 ? -3.615 -8.223 -0.741 1.00 86.25 93 TYR A N 1
ATOM 726 C CA . TYR A 1 93 ? -3.358 -7.081 -1.624 1.00 86.25 93 TYR A CA 1
ATOM 727 C C . TYR A 1 93 ? -4.365 -6.996 -2.791 1.00 86.25 93 TYR A C 1
ATOM 729 O O . TYR A 1 93 ? -4.648 -5.909 -3.279 1.00 86.25 93 TYR A O 1
ATOM 737 N N . GLU A 1 94 ? -4.972 -8.117 -3.200 1.00 87.44 94 GLU A N 1
ATOM 738 C CA . GLU A 1 94 ? -5.934 -8.193 -4.307 1.00 87.44 94 GLU A CA 1
ATOM 739 C C . GLU A 1 94 ? -7.269 -7.488 -4.022 1.00 87.44 94 GLU A C 1
ATOM 741 O O . GLU A 1 94 ? -8.049 -7.234 -4.953 1.00 87.44 94 GLU A O 1
ATOM 746 N N . MET A 1 95 ? -7.559 -7.221 -2.745 1.00 89.44 95 MET A N 1
ATOM 747 C CA . MET A 1 95 ? -8.800 -6.586 -2.292 1.00 89.44 95 MET A CA 1
ATOM 748 C C . MET A 1 95 ? -8.677 -5.070 -2.143 1.00 89.44 95 MET A C 1
ATOM 750 O O . MET A 1 95 ? -9.695 -4.383 -2.091 1.00 89.44 95 MET A O 1
ATOM 754 N N . ILE A 1 96 ? -7.452 -4.544 -2.122 1.00 92.06 96 ILE A N 1
ATOM 755 C CA . ILE A 1 96 ? -7.179 -3.116 -1.959 1.00 92.06 96 ILE A CA 1
ATOM 756 C C . ILE A 1 96 ? -6.536 -2.531 -3.216 1.00 92.06 96 ILE A C 1
ATOM 758 O O . ILE A 1 96 ? -6.108 -3.253 -4.115 1.00 92.06 96 ILE A O 1
ATOM 762 N N . TRP A 1 97 ? -6.506 -1.202 -3.319 1.00 91.44 97 TRP A N 1
ATOM 763 C CA . TRP A 1 97 ? -5.759 -0.550 -4.384 1.00 91.44 97 TRP A CA 1
ATOM 764 C C . TRP A 1 97 ? -4.268 -0.728 -4.105 1.00 91.44 97 TRP A C 1
ATOM 766 O O . TRP A 1 97 ? -3.800 -0.415 -3.012 1.00 91.44 97 TRP A O 1
ATOM 776 N N . VAL A 1 98 ? -3.529 -1.200 -5.101 1.00 86.12 98 VAL A N 1
ATOM 777 C CA . VAL A 1 98 ? -2.074 -1.348 -5.056 1.00 86.12 98 VAL A CA 1
ATOM 778 C C . VAL A 1 98 ? -1.511 -0.643 -6.283 1.00 86.12 98 VAL A C 1
ATOM 780 O O . VAL A 1 98 ? -2.101 -0.742 -7.361 1.00 86.12 98 VAL A O 1
ATOM 783 N N . PRO A 1 99 ? -0.409 0.109 -6.155 1.00 79.50 99 PRO A N 1
ATOM 784 C CA . PRO A 1 99 ? 0.212 0.725 -7.313 1.00 79.50 99 PRO A CA 1
ATOM 785 C C . PRO A 1 99 ? 0.831 -0.327 -8.238 1.00 79.50 99 PRO A C 1
ATOM 787 O O . PRO A 1 99 ? 1.539 -1.227 -7.786 1.00 79.50 99 PRO A O 1
ATOM 790 N N . ASP A 1 100 ? 0.632 -0.157 -9.542 1.00 71.94 100 ASP A N 1
ATOM 791 C CA . ASP A 1 100 ? 1.286 -0.980 -10.556 1.00 71.94 100 ASP A CA 1
ATOM 792 C C . ASP A 1 100 ? 2.783 -0.636 -10.618 1.00 71.94 100 ASP A C 1
ATOM 794 O O . ASP A 1 100 ? 3.188 0.389 -11.176 1.00 71.94 100 ASP A O 1
ATOM 798 N N . ILE A 1 101 ? 3.622 -1.484 -10.017 1.00 70.00 101 ILE A N 1
ATOM 799 C CA . ILE A 1 101 ? 5.083 -1.336 -10.031 1.00 70.00 101 ILE A CA 1
ATOM 800 C C . ILE A 1 101 ? 5.659 -2.329 -11.032 1.00 70.00 101 ILE A C 1
ATOM 802 O O . ILE A 1 101 ? 5.823 -3.511 -10.737 1.00 70.00 101 ILE A O 1
ATOM 806 N N . VAL A 1 102 ? 5.988 -1.818 -12.215 1.00 63.38 102 VAL A N 1
ATOM 807 C CA . VAL A 1 102 ? 6.619 -2.580 -13.297 1.00 63.38 102 VAL A CA 1
ATOM 808 C C . VAL A 1 102 ? 8.133 -2.365 -13.271 1.00 63.38 102 VAL A C 1
ATOM 810 O O . VAL A 1 102 ? 8.597 -1.310 -12.836 1.00 63.38 102 VAL A O 1
ATOM 813 N N . LEU A 1 103 ? 8.905 -3.345 -13.756 1.00 58.56 103 LEU A N 1
ATOM 814 C CA . LEU A 1 103 ? 10.319 -3.188 -14.102 1.00 58.56 103 LEU A CA 1
ATOM 815 C C . LEU A 1 103 ? 10.489 -3.361 -15.617 1.00 58.56 103 LEU A C 1
ATOM 817 O O . LEU A 1 103 ? 10.403 -4.469 -16.133 1.00 58.56 103 LEU A O 1
ATOM 821 N N . TYR A 1 104 ? 10.756 -2.268 -16.323 1.00 56.28 104 TYR A N 1
ATOM 822 C CA . TYR A 1 104 ? 10.884 -2.245 -17.781 1.00 56.28 104 TYR A CA 1
ATOM 823 C C . TYR A 1 104 ? 12.124 -2.986 -18.279 1.00 56.28 104 TYR A C 1
ATOM 825 O O . TYR A 1 104 ? 12.086 -3.682 -19.284 1.00 56.28 104 TYR A O 1
ATOM 833 N N . ASN A 1 105 ? 13.233 -2.861 -17.552 1.00 55.62 105 ASN A N 1
ATOM 834 C CA . ASN A 1 105 ? 14.498 -3.489 -17.911 1.00 55.62 105 ASN A CA 1
ATOM 835 C C . ASN A 1 105 ? 14.689 -4.821 -17.175 1.00 55.62 105 ASN A C 1
ATOM 837 O O . ASN A 1 105 ? 15.714 -5.043 -16.526 1.00 55.62 105 ASN A O 1
ATOM 841 N N . ASN A 1 106 ? 13.652 -5.657 -17.188 1.00 59.53 106 ASN A N 1
ATOM 842 C CA . ASN A 1 106 ? 13.678 -6.952 -16.526 1.00 59.53 106 ASN A CA 1
ATOM 843 C C . ASN A 1 106 ? 14.664 -7.888 -17.239 1.00 59.53 106 ASN A C 1
ATOM 845 O O . ASN A 1 106 ? 14.579 -8.092 -18.447 1.00 59.53 106 ASN A O 1
ATOM 849 N N . ALA A 1 107 ? 15.602 -8.456 -16.482 1.00 62.22 107 ALA A N 1
ATOM 850 C CA . ALA A 1 107 ? 16.509 -9.499 -16.963 1.00 62.22 107 ALA A CA 1
ATOM 851 C C . ALA A 1 107 ? 15.856 -10.883 -16.995 1.00 62.22 107 ALA A C 1
ATOM 853 O O . ALA A 1 107 ? 16.425 -11.817 -17.556 1.00 62.22 107 ALA A O 1
ATOM 854 N N . ASP A 1 108 ? 14.696 -11.021 -16.354 1.00 63.69 108 ASP A N 1
ATOM 855 C CA . ASP A 1 108 ? 13.918 -12.248 -16.316 1.00 63.69 108 ASP A CA 1
ATOM 856 C C . ASP A 1 108 ? 12.728 -12.164 -17.284 1.00 63.69 108 ASP A C 1
ATOM 858 O O . ASP A 1 108 ? 12.136 -11.106 -17.485 1.00 63.69 108 ASP A O 1
ATOM 862 N N . SER A 1 109 ? 12.358 -13.289 -17.892 1.00 56.53 109 SER A N 1
ATOM 863 C CA . SER A 1 109 ? 11.207 -13.351 -18.810 1.00 56.53 109 SER A CA 1
ATOM 864 C C . SER A 1 109 ? 9.862 -13.347 -18.073 1.00 56.53 109 SER A C 1
ATOM 866 O O . SER A 1 109 ? 8.824 -13.053 -18.664 1.00 56.53 109 SER A O 1
ATOM 868 N N . ASN A 1 110 ? 9.878 -13.632 -16.767 1.00 58.72 110 ASN A N 1
ATOM 869 C CA . ASN A 1 110 ? 8.688 -13.681 -15.930 1.00 58.72 110 ASN A CA 1
ATOM 870 C C . ASN A 1 110 ? 8.504 -12.357 -15.181 1.00 58.72 110 ASN A C 1
ATOM 872 O O . ASN A 1 110 ? 9.250 -12.033 -14.260 1.00 58.72 110 ASN A O 1
ATOM 876 N N . TYR A 1 111 ? 7.485 -11.596 -15.580 1.00 55.28 111 TYR A N 1
ATOM 877 C CA . TYR A 1 111 ? 7.082 -10.344 -14.931 1.00 55.28 111 TYR A CA 1
ATOM 878 C C . TYR A 1 111 ? 6.178 -10.563 -13.696 1.00 55.28 111 TYR A C 1
ATOM 880 O O . TYR A 1 111 ? 5.878 -9.636 -12.945 1.00 55.28 111 TYR A O 1
ATOM 888 N N . ASN A 1 112 ? 5.740 -11.797 -13.451 1.00 53.72 112 ASN A N 1
ATOM 889 C CA . ASN A 1 112 ? 4.764 -12.063 -12.406 1.00 53.72 112 ASN A CA 1
ATOM 890 C C . ASN A 1 112 ? 5.440 -12.099 -11.031 1.00 53.72 112 ASN A C 1
ATOM 892 O O . ASN A 1 112 ? 6.229 -12.998 -10.741 1.00 53.72 112 ASN A O 1
ATOM 896 N N . ILE A 1 113 ? 5.064 -11.157 -10.162 1.00 54.31 113 ILE A N 1
ATOM 897 C CA . ILE A 1 113 ? 5.184 -11.298 -8.708 1.00 54.31 113 ILE A CA 1
ATOM 898 C C . ILE A 1 113 ? 4.277 -12.480 -8.333 1.00 54.31 113 ILE A C 1
ATOM 900 O O . ILE A 1 113 ? 3.090 -12.324 -8.080 1.00 54.31 113 ILE A O 1
ATOM 904 N N . THR A 1 114 ? 4.806 -13.699 -8.417 1.00 49.69 114 THR A N 1
ATOM 905 C CA . THR A 1 114 ? 4.040 -14.956 -8.340 1.00 49.69 114 THR A CA 1
ATOM 906 C C . THR A 1 114 ? 3.577 -15.315 -6.931 1.00 49.69 114 THR A C 1
ATOM 908 O O . THR A 1 114 ? 2.942 -16.349 -6.745 1.00 49.69 114 THR A O 1
ATOM 911 N N . ILE A 1 115 ? 3.871 -14.482 -5.932 1.00 57.56 115 ILE A N 1
ATOM 912 C CA . ILE A 1 115 ? 3.546 -14.759 -4.536 1.00 57.56 115 ILE A CA 1
ATOM 913 C C . ILE A 1 115 ? 2.732 -13.593 -3.979 1.00 57.56 115 ILE A C 1
ATOM 915 O O . ILE A 1 115 ? 3.231 -12.484 -3.786 1.00 57.56 115 ILE A O 1
ATOM 919 N N . SER A 1 116 ? 1.464 -13.888 -3.719 1.00 62.59 116 SER A N 1
ATOM 920 C CA . SER A 1 116 ? 0.483 -13.020 -3.085 1.00 62.59 116 SER A CA 1
ATOM 921 C C . SER A 1 116 ? 0.798 -12.831 -1.599 1.00 62.59 116 SER A C 1
ATOM 923 O O . SER A 1 116 ? 0.637 -13.767 -0.811 1.00 62.59 116 SER A O 1
ATOM 925 N N . THR A 1 117 ? 1.245 -11.638 -1.197 1.00 77.75 117 THR A N 1
ATOM 926 C CA . THR A 1 117 ? 1.435 -11.281 0.221 1.00 77.75 117 THR A CA 1
ATOM 927 C C . THR A 1 117 ? 0.307 -10.402 0.740 1.00 77.75 117 THR A C 1
ATOM 929 O O . THR A 1 117 ? -0.322 -9.645 0.003 1.00 77.75 117 THR A O 1
ATOM 932 N N . LYS A 1 118 ? 0.035 -10.510 2.043 1.00 88.56 118 LYS A N 1
ATOM 933 C CA . LYS A 1 118 ? -0.898 -9.611 2.726 1.00 88.56 118 LYS A CA 1
ATOM 934 C C . LYS A 1 118 ? -0.248 -8.238 2.882 1.00 88.56 118 LYS A C 1
ATOM 936 O O . LYS A 1 118 ? 0.927 -8.146 3.229 1.00 88.56 118 LYS A O 1
ATOM 941 N N . ALA A 1 119 ? -1.024 -7.190 2.661 1.00 91.12 119 ALA A N 1
ATOM 942 C CA . ALA A 1 119 ? -0.673 -5.838 3.047 1.00 91.12 119 ALA A CA 1
ATOM 943 C C . ALA A 1 119 ? -0.995 -5.618 4.531 1.00 91.12 119 ALA A C 1
ATOM 945 O O . ALA A 1 119 ? -1.968 -6.158 5.065 1.00 91.12 119 ALA A O 1
ATOM 946 N N . THR A 1 120 ? -0.166 -4.812 5.183 1.00 93.75 120 THR A N 1
ATOM 947 C CA . THR A 1 120 ? -0.369 -4.362 6.559 1.00 93.75 120 THR A CA 1
ATOM 948 C C . THR A 1 120 ? -0.932 -2.952 6.516 1.00 93.75 120 THR A C 1
ATOM 950 O O . THR A 1 120 ? -0.288 -2.047 5.993 1.00 93.75 120 THR A O 1
ATOM 953 N N . ILE A 1 121 ? -2.127 -2.765 7.060 1.00 95.12 121 ILE A N 1
ATOM 954 C CA . ILE A 1 121 ? -2.806 -1.474 7.149 1.00 95.12 121 ILE A CA 1
ATOM 955 C C . ILE A 1 121 ? -2.768 -1.032 8.606 1.00 95.12 121 ILE A C 1
ATOM 957 O O . ILE A 1 121 ? -3.092 -1.814 9.499 1.00 95.12 121 ILE A O 1
ATOM 961 N N . ARG A 1 122 ? -2.384 0.213 8.861 1.00 96.00 122 ARG A N 1
ATOM 962 C CA . ARG A 1 122 ? -2.428 0.828 10.187 1.00 96.00 122 ARG A CA 1
ATOM 963 C C . ARG A 1 122 ? -3.624 1.777 10.297 1.00 96.00 122 ARG A C 1
ATOM 965 O O . ARG A 1 122 ? -4.105 2.292 9.294 1.00 96.00 122 ARG A O 1
ATOM 972 N N . TYR A 1 123 ? -4.095 2.009 11.521 1.00 94.81 123 TYR A N 1
ATOM 973 C CA . TYR A 1 123 ? -5.289 2.817 11.813 1.00 94.81 123 TYR A CA 1
ATOM 974 C C . TYR A 1 123 ? -5.280 4.239 11.219 1.00 94.81 123 TYR A C 1
ATOM 976 O O . TYR A 1 123 ? -6.336 4.808 10.955 1.00 94.81 123 TYR A O 1
ATOM 984 N N . ASP A 1 124 ? -4.097 4.811 10.982 1.00 93.81 124 ASP A N 1
ATOM 985 C CA . ASP A 1 124 ? -3.894 6.121 10.351 1.00 93.81 124 ASP A CA 1
ATOM 986 C C . ASP A 1 124 ? -4.051 6.098 8.818 1.00 93.81 124 ASP A C 1
ATOM 988 O O . ASP A 1 124 ? -3.894 7.130 8.166 1.00 93.81 124 ASP A O 1
ATOM 992 N N . GLY A 1 125 ? -4.371 4.939 8.237 1.00 92.00 125 GLY A N 1
ATOM 993 C CA . GLY A 1 125 ? -4.490 4.733 6.798 1.00 92.00 125 GLY A CA 1
ATOM 994 C C . GLY A 1 125 ? -3.152 4.486 6.103 1.00 92.00 125 GLY A C 1
ATOM 995 O O . GLY A 1 125 ? -3.113 4.440 4.875 1.00 92.00 125 GLY A O 1
ATOM 996 N N . GLU A 1 126 ? -2.040 4.331 6.832 1.00 94.12 126 GLU A N 1
ATOM 997 C CA . GLU A 1 126 ? -0.791 3.893 6.206 1.00 94.12 126 GLU A CA 1
ATOM 998 C C . GLU A 1 126 ? -0.882 2.419 5.821 1.00 94.12 126 GLU A C 1
ATOM 1000 O O . GLU A 1 126 ? -1.140 1.551 6.657 1.00 94.12 126 GLU A O 1
ATOM 1005 N N . VAL A 1 127 ? -0.631 2.146 4.545 1.00 93.81 127 VAL A N 1
ATOM 1006 C CA . VAL A 1 127 ? -0.576 0.800 3.996 1.00 93.81 127 VAL A CA 1
ATOM 1007 C C . VAL A 1 127 ? 0.861 0.477 3.630 1.00 93.81 127 VAL A C 1
ATOM 1009 O O . VAL A 1 127 ? 1.490 1.202 2.859 1.00 93.81 127 VAL A O 1
ATOM 1012 N N . THR A 1 128 ? 1.348 -0.641 4.156 1.00 91.25 128 THR A N 1
ATOM 1013 C CA . THR A 1 128 ? 2.656 -1.212 3.848 1.00 91.25 128 THR A CA 1
ATOM 1014 C C . THR A 1 128 ? 2.460 -2.554 3.164 1.00 91.25 128 THR A C 1
ATOM 1016 O O . THR A 1 128 ? 1.890 -3.487 3.734 1.00 91.25 128 THR A O 1
ATOM 1019 N N . TRP A 1 129 ? 2.948 -2.657 1.935 1.00 88.50 129 TRP A N 1
ATOM 1020 C CA . TRP A 1 129 ? 2.962 -3.886 1.160 1.00 88.50 129 TRP A CA 1
ATOM 1021 C C . TRP A 1 129 ? 4.399 -4.303 0.871 1.00 88.50 129 TRP A C 1
ATOM 1023 O O . TRP A 1 129 ? 5.186 -3.541 0.309 1.00 88.50 129 TRP A O 1
ATOM 1033 N N . GLU A 1 130 ? 4.726 -5.527 1.266 1.00 83.94 130 GLU A N 1
ATOM 1034 C CA . GLU A 1 130 ? 6.053 -6.113 1.118 1.00 83.94 130 GLU A CA 1
ATOM 1035 C C . GLU A 1 130 ? 5.945 -7.276 0.122 1.00 83.94 130 GLU A C 1
ATOM 1037 O O . GLU A 1 130 ? 5.596 -8.404 0.500 1.00 83.94 130 GLU A O 1
ATOM 1042 N N . PRO A 1 131 ? 6.143 -7.024 -1.185 1.00 74.50 131 PRO A N 1
ATOM 1043 C CA . PRO A 1 131 ? 6.167 -8.096 -2.163 1.00 74.50 131 PRO A CA 1
ATOM 1044 C C . PRO A 1 131 ? 7.456 -8.914 -1.977 1.00 74.50 131 PRO A C 1
ATOM 1046 O O . PRO A 1 131 ? 8.541 -8.343 -1.876 1.00 74.50 131 PRO A O 1
ATOM 1049 N N . PRO A 1 132 ? 7.404 -10.253 -2.025 1.00 63.69 132 PRO A N 1
ATOM 1050 C CA . PRO A 1 132 ? 8.585 -11.114 -1.909 1.00 63.69 132 PRO A CA 1
ATOM 1051 C C . PRO A 1 132 ? 9.392 -11.156 -3.224 1.00 63.69 132 PRO A C 1
ATOM 1053 O O . PRO A 1 132 ? 10.099 -12.122 -3.509 1.00 63.69 132 PRO A O 1
ATOM 1056 N N . ALA A 1 133 ? 9.249 -10.132 -4.069 1.00 61.03 133 ALA A N 1
ATOM 1057 C CA . ALA A 1 133 ? 9.763 -10.105 -5.425 1.00 61.03 133 ALA A CA 1
ATOM 1058 C C . ALA A 1 133 ? 11.232 -9.668 -5.463 1.00 61.03 133 ALA A C 1
ATOM 1060 O O . ALA A 1 133 ? 11.595 -8.570 -5.037 1.00 61.03 133 ALA A O 1
ATOM 1061 N N . ILE A 1 134 ? 12.073 -10.518 -6.055 1.00 59.09 134 ILE A N 1
ATOM 1062 C CA . ILE A 1 134 ? 13.440 -10.160 -6.437 1.00 59.09 134 ILE A CA 1
ATOM 1063 C C . ILE A 1 134 ? 13.381 -9.545 -7.835 1.00 59.09 134 ILE A C 1
ATOM 1065 O O . ILE A 1 134 ? 13.147 -10.237 -8.824 1.00 59.09 134 ILE A O 1
ATOM 1069 N N . PHE A 1 135 ? 13.614 -8.240 -7.916 1.00 62.03 135 PHE A N 1
ATOM 1070 C CA . PHE A 1 135 ? 13.665 -7.511 -9.179 1.00 62.03 135 PHE A CA 1
ATOM 1071 C C . PHE A 1 135 ? 15.052 -7.667 -9.814 1.00 62.03 135 PHE A C 1
ATOM 1073 O O . PHE A 1 135 ? 16.038 -7.144 -9.293 1.00 62.03 135 PHE A O 1
ATOM 1080 N N . LYS A 1 136 ? 15.142 -8.384 -10.942 1.00 58.19 136 LYS A N 1
ATOM 1081 C CA . LYS A 1 136 ? 16.392 -8.552 -11.701 1.00 58.19 136 LYS A CA 1
ATOM 1082 C C . LYS A 1 136 ? 16.430 -7.564 -12.861 1.00 58.19 136 LYS A C 1
ATOM 1084 O O . LYS A 1 136 ? 15.559 -7.603 -13.722 1.00 58.19 136 LYS A O 1
ATOM 1089 N N . SER A 1 137 ? 17.444 -6.707 -12.916 1.00 59.84 137 SER A N 1
ATOM 1090 C CA . SER A 1 137 ? 17.625 -5.740 -14.004 1.00 59.84 137 SER A CA 1
ATOM 1091 C C . SER A 1 137 ? 18.818 -6.083 -14.897 1.00 59.84 137 SER A C 1
ATOM 1093 O O . SER A 1 137 ? 19.811 -6.641 -14.426 1.00 59.84 137 SER A O 1
ATOM 1095 N N . LEU A 1 138 ? 18.742 -5.757 -16.193 1.00 58.59 138 LEU A N 1
ATOM 1096 C CA . LEU A 1 138 ? 19.886 -5.886 -17.107 1.00 58.59 138 LEU A CA 1
ATOM 1097 C C . LEU A 1 138 ? 20.769 -4.636 -17.013 1.00 58.59 138 LEU A C 1
ATOM 1099 O O . LEU A 1 138 ? 20.336 -3.534 -17.335 1.00 58.59 138 LEU A O 1
ATOM 1103 N N . CYS A 1 139 ? 22.031 -4.783 -16.615 1.00 60.53 139 CYS A N 1
ATOM 1104 C CA . CYS A 1 139 ? 23.012 -3.698 -16.689 1.00 60.53 139 CYS A CA 1
ATOM 1105 C C . CYS A 1 139 ? 24.055 -4.007 -17.764 1.00 60.53 139 CYS A C 1
ATOM 1107 O O . CYS A 1 139 ? 24.698 -5.054 -17.705 1.00 60.53 139 CYS A O 1
ATOM 1109 N N . GLN A 1 140 ? 24.292 -3.080 -18.695 1.00 51.44 140 GLN A N 1
ATOM 1110 C CA . GLN A 1 140 ? 25.486 -3.123 -19.542 1.00 51.44 140 GLN A CA 1
ATOM 1111 C C . GLN A 1 140 ? 26.675 -2.595 -18.731 1.00 51.44 140 GLN A C 1
ATOM 1113 O O . GLN A 1 140 ? 26.667 -1.447 -18.293 1.00 51.44 140 GLN A O 1
ATOM 1118 N N . ILE A 1 141 ? 27.670 -3.447 -18.476 1.00 55.59 141 ILE A N 1
ATOM 1119 C CA . ILE A 1 141 ? 28.880 -3.085 -17.727 1.00 55.59 141 ILE A CA 1
ATOM 1120 C C . ILE A 1 141 ? 30.061 -3.055 -18.698 1.00 55.59 141 ILE A C 1
ATOM 1122 O O . ILE A 1 141 ? 30.330 -4.047 -19.373 1.00 55.59 141 ILE A O 1
ATOM 1126 N N . ASP A 1 142 ? 30.789 -1.937 -18.732 1.00 52.72 142 ASP A N 1
ATOM 1127 C CA . ASP A 1 142 ? 32.075 -1.853 -19.429 1.00 52.72 142 ASP A CA 1
ATOM 1128 C C . ASP A 1 142 ? 33.186 -2.448 -18.546 1.00 52.72 142 ASP A C 1
ATOM 1130 O O . ASP A 1 142 ? 33.516 -1.944 -17.467 1.00 52.72 142 ASP A O 1
ATOM 1134 N N . VAL A 1 143 ? 33.755 -3.560 -19.011 1.00 58.59 143 VAL A N 1
ATOM 1135 C CA . VAL A 1 143 ? 34.691 -4.426 -18.273 1.00 58.59 143 VAL A CA 1
ATOM 1136 C C . VAL A 1 143 ? 36.024 -3.724 -17.965 1.00 58.59 143 VAL A C 1
ATOM 1138 O O . VAL A 1 143 ? 36.745 -4.135 -17.058 1.00 58.59 143 VAL A O 1
ATOM 1141 N N . ARG A 1 144 ? 36.345 -2.616 -18.646 1.00 62.44 144 ARG A N 1
ATOM 1142 C CA . ARG A 1 144 ? 37.611 -1.876 -18.464 1.00 62.44 144 ARG A CA 1
ATOM 1143 C C . ARG A 1 144 ? 37.752 -1.222 -17.084 1.00 62.44 144 ARG A C 1
ATOM 1145 O O . ARG A 1 144 ? 38.867 -1.023 -16.616 1.00 62.44 144 ARG A O 1
ATOM 1152 N N . TRP A 1 145 ? 36.641 -0.907 -16.417 1.00 54.44 145 TRP A N 1
ATOM 1153 C CA . TRP A 1 145 ? 36.633 -0.230 -15.110 1.00 54.44 145 TRP A CA 1
ATOM 1154 C C . TRP A 1 145 ? 36.641 -1.202 -13.911 1.00 54.44 145 TRP A C 1
ATOM 1156 O O . TRP A 1 145 ? 36.904 -0.810 -12.773 1.00 54.44 145 TRP A O 1
ATOM 1166 N N . TYR A 1 146 ? 36.392 -2.494 -14.156 1.00 56.47 146 TYR A N 1
ATOM 1167 C CA . TYR A 1 146 ? 36.229 -3.523 -13.120 1.00 56.47 146 TYR A CA 1
ATOM 1168 C C . TYR A 1 146 ? 37.511 -3.804 -12.315 1.00 56.47 146 TYR A C 1
ATOM 1170 O O . TYR A 1 146 ? 37.435 -4.129 -11.129 1.00 56.47 146 TYR A O 1
ATOM 1178 N N . ALA A 1 147 ? 38.685 -3.622 -12.930 1.00 56.16 147 ALA A N 1
ATOM 1179 C CA . ALA A 1 147 ? 39.978 -3.996 -12.355 1.00 56.16 147 ALA A CA 1
ATOM 1180 C C . ALA A 1 147 ? 40.353 -3.230 -11.070 1.00 56.16 147 ALA A C 1
ATOM 1182 O O . ALA A 1 147 ? 41.101 -3.756 -10.252 1.00 56.16 147 ALA A O 1
ATOM 1183 N N . ASN A 1 148 ? 39.822 -2.019 -10.863 1.00 57.75 148 ASN A N 1
ATOM 1184 C CA . ASN A 1 148 ? 40.267 -1.154 -9.766 1.00 57.75 148 ASN A CA 1
ATOM 1185 C C . ASN A 1 148 ? 39.381 -1.219 -8.508 1.00 57.75 148 ASN A C 1
ATOM 1187 O O . ASN A 1 148 ? 39.891 -1.002 -7.414 1.00 57.75 148 ASN A O 1
ATOM 1191 N N . PHE A 1 149 ? 38.078 -1.534 -8.610 1.00 52.22 149 PHE A N 1
ATOM 1192 C CA . PHE A 1 149 ? 37.160 -1.507 -7.451 1.00 52.22 149 PHE A CA 1
ATOM 1193 C C . PHE A 1 149 ? 35.970 -2.488 -7.561 1.00 52.22 149 PHE A C 1
ATOM 1195 O O . PHE A 1 149 ? 34.814 -2.060 -7.630 1.00 52.22 149 PHE A O 1
ATOM 1202 N N . PRO A 1 150 ? 36.191 -3.813 -7.501 1.00 54.78 150 PRO A N 1
ATOM 1203 C CA . PRO A 1 150 ? 35.148 -4.804 -7.781 1.00 54.78 150 PRO A CA 1
ATOM 1204 C C . PRO A 1 150 ? 33.989 -4.817 -6.762 1.00 54.78 150 PRO A C 1
ATOM 1206 O O . PRO A 1 150 ? 32.833 -4.951 -7.152 1.00 54.78 150 PRO A O 1
ATOM 1209 N N . ARG A 1 151 ? 34.241 -4.628 -5.456 1.00 52.12 151 ARG A N 1
ATOM 1210 C CA . ARG A 1 151 ? 33.181 -4.700 -4.417 1.00 52.12 151 ARG A CA 1
ATOM 1211 C C . ARG A 1 151 ? 32.343 -3.423 -4.269 1.00 52.12 151 ARG A C 1
ATOM 1213 O O . ARG A 1 151 ? 31.144 -3.503 -4.016 1.00 52.12 151 ARG A O 1
ATOM 1220 N N . LEU A 1 152 ? 32.957 -2.249 -4.428 1.00 46.59 152 LEU A N 1
ATOM 1221 C CA . LEU A 1 152 ? 32.274 -0.949 -4.320 1.00 46.59 152 LEU A CA 1
ATOM 1222 C C . LEU A 1 152 ? 31.437 -0.629 -5.567 1.00 46.59 152 LEU A C 1
ATOM 1224 O O . LEU A 1 152 ? 30.383 -0.002 -5.443 1.00 46.59 152 LEU A O 1
ATOM 1228 N N . PHE A 1 153 ? 31.871 -1.098 -6.743 1.00 51.84 153 PHE A N 1
ATOM 1229 C CA . PHE A 1 153 ? 31.161 -0.890 -8.003 1.00 51.84 153 PHE A CA 1
ATOM 1230 C C . PHE A 1 153 ? 29.863 -1.702 -8.075 1.00 51.84 153 PHE A C 1
ATOM 1232 O O . PHE A 1 153 ? 28.822 -1.145 -8.398 1.00 51.84 153 PHE A O 1
ATOM 1239 N N . PHE A 1 154 ? 29.882 -2.982 -7.683 1.00 51.34 154 PHE A N 1
ATOM 1240 C CA . PHE A 1 154 ? 28.683 -3.832 -7.712 1.00 51.34 154 PHE A CA 1
ATOM 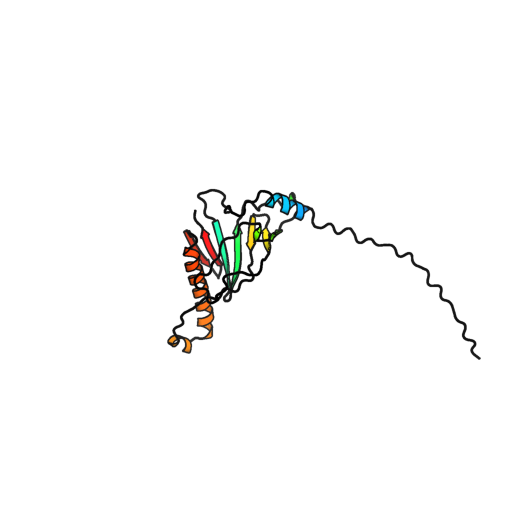1241 C C . PHE A 1 154 ? 27.556 -3.307 -6.813 1.00 51.34 154 PHE A C 1
ATOM 1243 O O . PHE A 1 154 ? 26.401 -3.303 -7.227 1.00 51.34 154 PHE A O 1
ATOM 1250 N N . SER A 1 155 ? 27.884 -2.806 -5.616 1.00 52.38 155 SER A N 1
ATOM 1251 C CA . SER A 1 155 ? 26.878 -2.277 -4.688 1.00 52.38 155 SER A CA 1
ATOM 1252 C C . SER A 1 155 ? 26.234 -0.975 -5.194 1.00 52.38 155 SER A C 1
ATOM 1254 O O . SER A 1 155 ? 25.014 -0.843 -5.279 1.00 52.38 155 SER A O 1
ATOM 1256 N N . LYS A 1 156 ? 27.049 0.003 -5.603 1.00 55.03 156 LYS A N 1
ATOM 1257 C CA . LYS A 1 156 ? 26.527 1.307 -6.035 1.00 55.03 156 LYS A CA 1
ATOM 1258 C C . LYS A 1 156 ? 25.909 1.269 -7.435 1.00 55.03 156 LYS A C 1
ATOM 1260 O O . LYS A 1 156 ? 24.877 1.906 -7.632 1.00 55.03 156 LYS A O 1
ATOM 1265 N N . SER A 1 157 ? 26.474 0.502 -8.373 1.00 57.53 157 SER A N 1
ATOM 1266 C CA . SER A 1 157 ? 25.900 0.360 -9.718 1.00 57.53 157 SER A CA 1
ATOM 1267 C C . SER A 1 157 ? 24.596 -0.420 -9.702 1.00 57.53 157 SER A C 1
ATOM 1269 O O . SER A 1 157 ? 23.654 0.023 -10.340 1.00 57.53 157 SER A O 1
ATOM 1271 N N . LEU A 1 158 ? 24.478 -1.526 -8.958 1.00 58.00 158 LEU A N 1
ATOM 1272 C CA . LEU A 1 158 ? 23.228 -2.293 -8.941 1.00 58.00 158 LEU A CA 1
ATOM 1273 C C . LEU A 1 158 ? 22.076 -1.474 -8.343 1.00 58.00 158 LEU A C 1
ATOM 1275 O O . LEU A 1 158 ? 20.993 -1.424 -8.920 1.00 58.00 158 LEU A O 1
ATOM 1279 N N . PHE A 1 159 ? 22.330 -0.744 -7.253 1.00 59.09 159 PHE A N 1
ATOM 1280 C CA . PHE A 1 159 ? 21.358 0.191 -6.687 1.00 59.09 159 PHE A CA 1
ATOM 1281 C C . PHE A 1 159 ? 20.958 1.292 -7.687 1.00 59.09 159 PHE A C 1
ATOM 1283 O O . PHE A 1 159 ? 19.774 1.580 -7.851 1.00 59.09 159 PHE A O 1
ATOM 1290 N N . PHE A 1 160 ? 21.926 1.873 -8.402 1.00 59.91 160 PHE A N 1
ATOM 1291 C CA . PHE A 1 160 ? 21.677 2.903 -9.414 1.00 59.91 160 PHE A CA 1
ATOM 1292 C C . PHE A 1 160 ? 20.919 2.364 -10.641 1.00 59.91 160 PHE A C 1
ATOM 1294 O O . PHE A 1 160 ? 20.041 3.041 -11.166 1.00 59.91 160 PHE A O 1
ATOM 1301 N N . VAL A 1 161 ? 21.192 1.127 -11.061 1.00 60.22 161 VAL A N 1
ATOM 1302 C CA . VAL A 1 161 ? 20.523 0.454 -12.186 1.00 60.22 161 VAL A CA 1
ATOM 1303 C C . VAL A 1 161 ? 19.095 0.069 -11.828 1.00 60.22 161 VAL A C 1
ATOM 1305 O O . VAL A 1 161 ? 18.197 0.280 -12.640 1.00 60.22 161 VAL A O 1
ATOM 1308 N N . ILE A 1 162 ? 18.859 -0.461 -10.624 1.00 61.06 162 ILE A N 1
ATOM 1309 C CA . ILE A 1 162 ? 17.505 -0.724 -10.117 1.00 61.06 162 ILE A CA 1
ATOM 1310 C C . ILE A 1 162 ? 16.721 0.591 -10.076 1.00 61.06 162 ILE A C 1
ATOM 1312 O O . ILE A 1 162 ? 15.599 0.644 -10.562 1.00 61.06 162 ILE A O 1
ATOM 1316 N N . MET A 1 163 ? 17.337 1.675 -9.602 1.00 62.75 163 MET A N 1
ATOM 1317 C CA . MET A 1 163 ? 16.725 3.004 -9.563 1.00 62.75 163 MET A CA 1
ATOM 1318 C C . MET A 1 163 ? 16.417 3.581 -10.946 1.00 62.75 163 MET A C 1
ATOM 1320 O O . MET A 1 163 ? 15.319 4.087 -11.147 1.00 62.75 163 MET A O 1
ATOM 1324 N N . LEU A 1 164 ? 17.336 3.475 -11.908 1.00 59.44 164 LEU A N 1
ATOM 1325 C CA . LEU A 1 164 ? 17.116 3.877 -13.301 1.00 59.44 164 LEU A CA 1
ATOM 1326 C C . LEU A 1 164 ? 16.044 3.028 -13.982 1.00 59.44 164 LEU A C 1
ATOM 1328 O O . LEU A 1 164 ? 15.221 3.563 -14.713 1.00 59.44 164 LEU A O 1
ATOM 1332 N N . SER A 1 165 ? 16.034 1.720 -13.731 1.00 58.12 165 SER A N 1
ATOM 1333 C CA . SER A 1 165 ? 15.068 0.791 -14.322 1.00 58.12 165 SER A CA 1
ATOM 1334 C C . SER A 1 165 ? 13.675 0.997 -13.738 1.00 58.12 165 SER A C 1
ATOM 1336 O O . SER A 1 165 ? 12.710 1.016 -14.492 1.00 58.12 165 SER A O 1
ATOM 1338 N N . ILE A 1 166 ? 13.569 1.212 -12.420 1.00 60.19 166 ILE A N 1
ATOM 1339 C CA . ILE A 1 166 ? 12.330 1.633 -11.760 1.00 60.19 166 ILE A CA 1
ATOM 1340 C C . ILE A 1 166 ? 11.909 2.985 -12.327 1.00 60.19 166 ILE A C 1
ATOM 1342 O O . ILE A 1 166 ? 10.795 3.088 -12.806 1.00 60.19 166 ILE A O 1
ATOM 1346 N N . PHE A 1 167 ? 12.785 3.993 -12.372 1.00 58.84 167 PHE A N 1
ATOM 1347 C CA . PHE A 1 167 ? 12.473 5.320 -12.916 1.00 58.84 167 PHE A CA 1
ATOM 1348 C C . PHE A 1 167 ? 11.989 5.273 -14.373 1.00 58.84 167 PHE A C 1
ATOM 1350 O O . PHE A 1 167 ? 11.011 5.931 -14.712 1.00 58.84 167 PHE A O 1
ATOM 1357 N N . HIS A 1 168 ? 12.632 4.468 -15.220 1.00 57.06 168 HIS A N 1
ATOM 1358 C CA . HIS A 1 168 ? 12.249 4.273 -16.615 1.00 57.06 168 HIS A CA 1
ATOM 1359 C C . HIS A 1 168 ? 10.937 3.489 -16.741 1.00 57.06 168 HIS A C 1
ATOM 1361 O O . HIS A 1 168 ? 10.062 3.869 -17.504 1.00 57.06 168 HIS A O 1
ATOM 1367 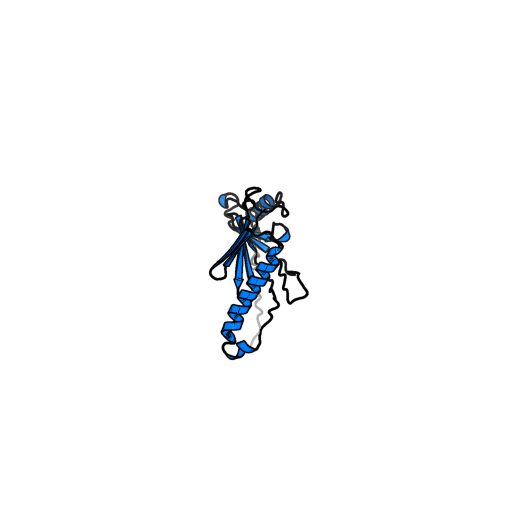N N . SER A 1 169 ? 10.733 2.446 -15.937 1.00 50.34 169 SER A N 1
ATOM 1368 C CA . SER A 1 169 ? 9.476 1.686 -15.933 1.00 50.34 169 SER A CA 1
ATOM 1369 C C . SER A 1 169 ? 8.286 2.485 -15.434 1.00 50.34 169 SER A C 1
ATOM 1371 O O . SER A 1 169 ? 7.172 2.408 -15.957 1.00 50.34 169 SER A O 1
ATOM 1373 N N . LEU A 1 170 ? 8.561 3.301 -14.431 1.00 52.53 170 LEU A N 1
ATOM 1374 C CA . LEU A 1 170 ? 7.660 4.274 -13.882 1.00 52.53 170 LEU A CA 1
ATOM 1375 C C . LEU A 1 170 ? 7.324 5.385 -14.889 1.00 52.53 170 LEU A C 1
ATOM 1377 O O . LEU A 1 170 ? 6.362 6.084 -14.637 1.00 52.53 170 LEU A O 1
ATOM 1381 N N . GLN A 1 171 ? 7.982 5.519 -16.052 1.00 45.88 171 GLN A N 1
ATOM 1382 C CA . GLN A 1 171 ? 7.515 6.423 -17.124 1.00 45.88 171 GLN A CA 1
ATOM 1383 C C . GLN A 1 171 ? 6.127 6.040 -17.672 1.00 45.88 171 GLN A C 1
ATOM 1385 O O . GLN A 1 171 ? 5.446 6.890 -18.243 1.00 45.88 171 GLN A O 1
ATOM 1390 N N . SER A 1 172 ? 5.677 4.796 -17.457 1.00 43.00 172 SER A N 1
ATOM 1391 C CA . SER A 1 172 ? 4.311 4.341 -17.775 1.00 43.00 172 SER A CA 1
ATOM 1392 C C . SER A 1 172 ? 3.259 4.916 -16.812 1.00 43.00 172 SER A C 1
ATOM 1394 O O . SER A 1 172 ? 2.077 5.000 -17.143 1.00 43.00 172 SER A O 1
ATOM 1396 N N . VAL A 1 173 ? 3.689 5.335 -15.619 1.00 51.28 173 VAL A N 1
ATOM 1397 C CA . VAL A 1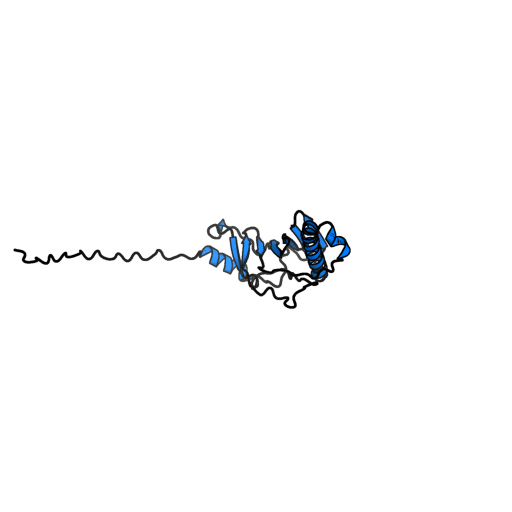 173 ? 2.876 5.978 -14.588 1.00 51.28 173 VAL A CA 1
ATOM 1398 C C . VAL A 1 173 ? 3.243 7.459 -14.609 1.00 51.28 173 VAL A C 1
ATOM 1400 O O . VAL A 1 173 ? 4.383 7.826 -14.355 1.00 51.28 173 VAL A O 1
ATOM 1403 N N . LYS A 1 174 ? 2.311 8.366 -14.922 1.00 50.25 174 LYS A N 1
ATOM 1404 C CA . LYS A 1 174 ? 2.628 9.803 -14.844 1.00 50.25 174 LYS A CA 1
ATOM 1405 C C . LYS A 1 174 ? 3.125 10.083 -13.424 1.00 50.25 174 LYS A C 1
ATOM 1407 O O . LYS A 1 174 ? 2.409 9.762 -12.482 1.00 50.25 174 LYS A O 1
ATOM 1412 N N . ILE A 1 175 ? 4.337 10.626 -13.276 1.00 56.94 175 ILE A N 1
ATOM 1413 C CA . ILE A 1 175 ? 4.992 10.940 -11.996 1.00 56.94 175 ILE A CA 1
ATOM 1414 C C . ILE A 1 175 ? 5.377 12.414 -11.980 1.00 56.94 175 ILE A C 1
ATOM 1416 O O . ILE A 1 175 ? 6.022 12.899 -12.901 1.00 56.94 175 ILE A O 1
ATOM 1420 N N . VAL A 1 176 ? 4.975 13.135 -10.933 1.00 49.78 176 VAL A N 1
ATOM 1421 C CA . VAL A 1 176 ? 5.264 14.570 -10.753 1.00 49.78 176 VAL A CA 1
ATOM 1422 C C . VAL A 1 176 ? 6.615 14.774 -10.088 1.00 49.78 176 VAL A C 1
ATOM 1424 O O . VAL A 1 176 ? 7.292 15.762 -10.357 1.00 49.78 176 VAL A O 1
ATOM 1427 N N . LYS A 1 177 ? 7.005 13.876 -9.177 1.00 44.22 177 LYS A N 1
ATOM 1428 C CA . LYS A 1 177 ? 8.216 14.050 -8.377 1.00 44.22 177 LYS A CA 1
ATOM 1429 C C . LYS A 1 177 ? 8.778 12.715 -7.921 1.00 44.22 177 LYS A C 1
ATOM 1431 O O . LYS A 1 177 ? 8.041 11.859 -7.437 1.00 44.22 177 LYS A O 1
ATOM 1436 N N . VAL A 1 178 ? 10.095 12.594 -8.039 1.00 57.38 178 VAL A N 1
ATOM 1437 C CA . VAL A 1 178 ? 10.887 11.479 -7.525 1.00 57.38 178 VAL A CA 1
ATOM 1438 C C . VAL A 1 178 ? 11.932 12.054 -6.573 1.00 57.38 178 VAL A C 1
ATOM 1440 O O . VAL A 1 178 ? 12.602 13.025 -6.914 1.00 57.38 178 VAL A O 1
ATOM 1443 N N . SER A 1 179 ? 12.041 11.509 -5.363 1.00 50.94 179 SER A N 1
ATOM 1444 C CA . SER A 1 179 ? 13.013 11.946 -4.351 1.00 50.94 179 SER A CA 1
ATOM 1445 C C . SER A 1 179 ? 13.692 10.740 -3.722 1.00 50.94 179 SER A C 1
ATOM 1447 O O . SER A 1 179 ? 13.013 9.769 -3.401 1.00 50.94 179 SER A O 1
ATOM 1449 N N . LEU A 1 180 ? 15.008 10.803 -3.521 1.00 59.88 180 LEU A N 1
ATOM 1450 C CA . LEU A 1 180 ? 15.782 9.738 -2.892 1.00 59.88 180 LEU A CA 1
ATOM 1451 C C . LEU A 1 180 ? 16.490 10.254 -1.641 1.00 59.88 180 LEU A C 1
ATOM 1453 O O . LEU A 1 180 ? 17.240 11.224 -1.711 1.00 59.88 180 LEU A O 1
ATOM 1457 N N . ASN A 1 181 ? 16.315 9.559 -0.519 1.00 61.03 181 ASN A N 1
ATOM 1458 C CA . ASN A 1 181 ? 17.101 9.789 0.690 1.00 61.03 181 ASN A CA 1
ATOM 1459 C C . ASN A 1 181 ? 17.398 8.453 1.383 1.00 61.03 181 ASN A C 1
ATOM 1461 O O . ASN A 1 181 ? 16.466 7.721 1.702 1.00 61.03 181 ASN A O 1
ATOM 1465 N N . ASN A 1 182 ? 18.675 8.118 1.600 1.00 58.38 182 ASN A N 1
ATOM 1466 C CA . ASN A 1 182 ? 19.103 6.919 2.337 1.00 58.38 182 ASN A CA 1
ATOM 1467 C C . ASN A 1 182 ? 18.368 5.621 1.929 1.00 58.38 182 ASN A C 1
ATOM 1469 O O . ASN A 1 182 ? 17.932 4.843 2.774 1.00 58.38 182 ASN A O 1
ATOM 1473 N N . SER A 1 183 ? 18.261 5.367 0.619 1.00 63.59 183 SER A N 1
ATOM 1474 C CA . SER A 1 183 ? 17.566 4.208 0.011 1.00 63.59 183 SER A CA 1
ATOM 1475 C C . SER A 1 183 ? 16.030 4.241 0.031 1.00 63.59 183 SER A C 1
ATOM 1477 O O . SER A 1 183 ? 15.394 3.295 -0.432 1.00 63.59 183 SER A O 1
ATOM 1479 N N . LEU A 1 184 ? 15.426 5.330 0.513 1.00 59.81 184 LEU A N 1
ATOM 1480 C CA . LEU A 1 184 ? 13.993 5.591 0.406 1.00 59.81 184 LEU A CA 1
ATOM 1481 C C . LEU A 1 184 ? 13.700 6.412 -0.853 1.00 59.81 184 LEU A C 1
ATOM 1483 O O . LEU A 1 184 ? 14.089 7.578 -0.944 1.00 59.81 184 LEU A O 1
ATOM 1487 N N . LEU A 1 185 ? 13.000 5.805 -1.804 1.00 66.38 185 LEU A N 1
ATOM 1488 C CA . LEU A 1 185 ? 12.524 6.420 -3.033 1.00 66.38 185 LEU A CA 1
ATOM 1489 C C . LEU A 1 185 ? 11.070 6.873 -2.851 1.00 66.38 185 LEU A C 1
ATOM 1491 O O . LEU A 1 185 ? 10.172 6.058 -2.712 1.00 66.38 185 LEU A O 1
ATOM 1495 N N . SER A 1 186 ? 10.812 8.175 -2.865 1.00 63.28 186 SER A N 1
ATOM 1496 C CA . SER A 1 186 ? 9.453 8.726 -2.871 1.00 63.28 186 SER A CA 1
ATOM 1497 C C . SER A 1 186 ? 9.029 9.049 -4.297 1.00 63.28 186 SER A C 1
ATOM 1499 O O . SER A 1 186 ? 9.730 9.782 -4.989 1.00 63.28 186 SER A O 1
ATOM 1501 N N . VAL A 1 187 ? 7.880 8.528 -4.710 1.00 66.94 187 VAL A N 1
ATOM 1502 C CA . VAL A 1 187 ? 7.279 8.671 -6.035 1.00 66.94 187 VAL A CA 1
ATOM 1503 C C . VAL A 1 187 ? 5.914 9.331 -5.886 1.00 66.94 187 VAL A C 1
ATOM 1505 O O . VAL A 1 187 ? 5.076 8.873 -5.116 1.00 66.94 187 VAL A O 1
ATOM 1508 N N . VAL A 1 188 ? 5.675 10.413 -6.619 1.00 61.75 188 VAL A N 1
ATOM 1509 C CA . VAL A 1 188 ? 4.408 11.154 -6.583 1.00 61.75 188 VAL A CA 1
ATOM 1510 C C . VAL A 1 188 ? 3.647 10.921 -7.882 1.00 61.75 188 VAL A C 1
ATOM 1512 O O . VAL A 1 188 ? 4.091 11.399 -8.921 1.00 61.75 188 VAL A O 1
ATOM 1515 N N . ILE A 1 189 ? 2.504 10.236 -7.826 1.00 64.88 189 ILE A N 1
ATOM 1516 C CA . ILE A 1 189 ? 1.639 9.933 -8.978 1.00 64.88 189 ILE A CA 1
ATOM 1517 C C . ILE A 1 189 ? 0.591 11.059 -9.179 1.00 64.88 189 ILE A C 1
ATOM 1519 O O . ILE A 1 189 ? -0.347 11.147 -8.378 1.00 64.88 189 ILE A O 1
ATOM 1523 N N . PRO A 1 190 ? 0.712 11.937 -10.202 1.00 58.00 190 PRO A N 1
ATOM 1524 C CA . PRO A 1 190 ? -0.308 12.859 -10.710 1.00 58.00 190 PRO A CA 1
ATOM 1525 C C . PRO A 1 190 ? -1.595 12.184 -11.163 1.00 58.00 190 PRO A C 1
ATOM 1527 O O . PRO A 1 190 ? -1.758 10.969 -11.155 1.00 58.00 190 PRO A O 1
ATOM 1530 N N . ARG A 1 191 ? -2.532 13.037 -11.572 1.00 58.41 191 ARG A N 1
ATOM 1531 C CA . ARG A 1 191 ? -3.775 12.664 -12.235 1.00 58.41 191 ARG A CA 1
ATOM 1532 C C . ARG A 1 191 ? -3.564 11.695 -13.397 1.00 58.41 191 ARG A C 1
ATOM 1534 O O . ARG A 1 191 ? -2.817 12.033 -14.346 1.00 58.41 191 ARG A O 1
#

Secondary structure (DSSP, 8-state):
-------------------PPP-----HHHHHHHHHHHTT--TTS---SSTTPPEEEEEEEETTEEEEEEEE-GGG---GGGTTT--EEEEEGGGS-------TTBSSS-----S-PEEEEETTSEEEE-------B-----GGGTTT-HHHHHHHHHHHHHHHHHHHHGGGS--SEEEEETTEEEEEE--

Sequence (191 aa):
MGQSVVVLVLVPLVPMVLFAPPAANGNEDAKRLYDDLLVNYNKHRRPTPGPNIPVTIKLKLRLSQIIDVVWIDNKLSWDPRSYGGVSVLYVPYEMIWVPDIVLYNNADSNYNITISTKATIRYDGEVTWEPPAIFKSLCQIDVRWYANFPRLFFSKSLFFVIMLSIFHSLQSVKIVKVSLNNSLLSVVIPR

pLDDT: mean 70.73, std 16.07, range [43.0, 96.0]

InterPro domains:
  IPR002394 Nicotinic acetylcholine receptor [PR00254] (83-97)
  IPR002394 Nicotinic acetylcholine receptor [PR00254] (101-113)
  IPR002394 Nicotinic acetylcholine receptor [PR00254] (119-137)
  IPR006201 Neurotransmitter-gated ion-channel [PTHR18945] (31-146)
  IPR006202 Neurotransmitter-gated ion-channel ligand-binding domain [PF02931] (31-146)
  IPR036734 Neurotransmitter-gated ion-channel ligand-binding domain superfamily [G3DSA:2.70.170.10] (22-154)
  IPR036734 Neurotransmitter-gated ion-channel ligand-binding domain superfamily [SSF63712] (29-146)

Organism: NCBI:txid637853